Protein AF-A0A6M0CE64-F1 (afdb_monomer_lite)

Sequence (263 aa):
SLNPPNLAWGVLPFAMGWLFSGLGVVGQPHIMVRVMAIDSEDNLNLANNLRSVTFLINFLTAMTIGLTGRVLIPELMAGDPETALPYLALELLPVALVGVMLAGLFAGTISTADSQILSCSAALNRDIFPATANSYNWAKLWTLAMTVVVVAIAIFANNNVFALVIFSWSALASSLGPLLVLRVWQQPVGVPVAIAMMFVSIATAFIWVELKLSDAVNEALPGIAAAMTVYLISRVFSSGRKANTVDFVAEVGNRSREGGTEG

Radius of gyration: 25.25 Å; chains: 1; bounding box: 72×55×82 Å

Structure (mmCIF, N/CA/C/O backbone):
data_AF-A0A6M0CE64-F1
#
_entry.id   AF-A0A6M0CE64-F1
#
loop_
_atom_site.group_PDB
_atom_site.id
_atom_site.type_symbol
_atom_site.label_atom_id
_atom_site.label_alt_id
_atom_site.label_comp_id
_atom_site.label_asym_id
_atom_site.label_entity_id
_atom_site.label_seq_id
_atom_site.pdbx_PDB_ins_code
_atom_site.Cartn_x
_atom_site.Cartn_y
_atom_site.Cartn_z
_atom_site.occupancy
_atom_site.B_iso_or_equiv
_atom_site.auth_seq_id
_atom_site.auth_comp_id
_atom_site.auth_asym_id
_atom_site.auth_atom_id
_atom_site.pdbx_PDB_model_num
ATOM 1 N N . SER A 1 1 ? 16.800 -30.956 -6.323 1.00 35.75 1 SER A N 1
ATOM 2 C CA . SER A 1 1 ? 15.872 -30.801 -5.184 1.00 35.75 1 SER A CA 1
ATOM 3 C C . SER A 1 1 ? 14.997 -29.586 -5.451 1.00 35.75 1 SER A C 1
ATOM 5 O O . SER A 1 1 ? 15.514 -28.559 -5.857 1.00 35.75 1 SER A O 1
ATOM 7 N N . LEU A 1 2 ? 13.678 -29.704 -5.284 1.00 47.06 2 LEU A N 1
ATOM 8 C CA . LEU A 1 2 ? 12.670 -28.659 -5.562 1.00 47.06 2 LEU A CA 1
ATOM 9 C C . LEU A 1 2 ? 12.684 -27.476 -4.567 1.00 47.06 2 LEU A C 1
ATOM 11 O O . LEU A 1 2 ? 11.706 -26.745 -4.462 1.00 47.06 2 LEU A O 1
ATOM 15 N N . ASN A 1 3 ? 13.775 -27.295 -3.821 1.00 40.22 3 ASN A N 1
ATOM 16 C CA . ASN A 1 3 ? 13.919 -26.230 -2.838 1.00 40.22 3 ASN A CA 1
ATOM 17 C C . ASN A 1 3 ? 15.123 -25.366 -3.250 1.00 40.22 3 ASN A C 1
ATOM 19 O O . ASN A 1 3 ? 16.241 -25.892 -3.261 1.00 40.22 3 ASN A O 1
ATOM 23 N N . PRO A 1 4 ? 14.932 -24.096 -3.652 1.00 45.25 4 PRO A N 1
ATOM 24 C CA . PRO A 1 4 ? 16.053 -23.218 -3.953 1.00 45.25 4 PRO A CA 1
ATOM 25 C C . PRO A 1 4 ? 16.915 -23.027 -2.688 1.00 45.25 4 PRO A C 1
ATOM 27 O O . PRO A 1 4 ? 16.363 -22.860 -1.599 1.00 45.25 4 PRO A O 1
ATOM 30 N N . PRO A 1 5 ? 18.256 -23.040 -2.805 1.00 49.50 5 PRO A N 1
ATOM 31 C CA . PRO A 1 5 ? 19.185 -23.073 -1.667 1.00 49.50 5 PRO A CA 1
ATOM 32 C C . PRO A 1 5 ? 19.161 -21.831 -0.753 1.00 49.50 5 PRO A C 1
ATOM 34 O O . PRO A 1 5 ? 19.808 -21.848 0.286 1.00 49.50 5 PRO A O 1
ATOM 37 N N . ASN A 1 6 ? 18.386 -20.795 -1.095 1.00 51.00 6 ASN A N 1
ATOM 38 C CA . ASN A 1 6 ? 18.263 -19.551 -0.326 1.00 51.00 6 ASN A CA 1
ATOM 39 C C . ASN A 1 6 ? 16.983 -19.449 0.531 1.00 51.00 6 ASN A C 1
ATOM 41 O O . ASN A 1 6 ? 16.793 -18.439 1.197 1.00 51.00 6 ASN A O 1
ATOM 45 N N . LEU A 1 7 ? 16.101 -20.461 0.550 1.00 52.97 7 LEU A N 1
ATOM 46 C CA . LEU A 1 7 ? 14.919 -20.458 1.428 1.00 52.97 7 LEU A CA 1
ATOM 47 C C . LEU A 1 7 ? 15.180 -21.289 2.686 1.00 52.97 7 LEU A C 1
ATOM 49 O O . LEU A 1 7 ? 15.042 -22.514 2.671 1.00 52.97 7 LEU A O 1
ATOM 53 N N . ALA A 1 8 ? 15.500 -20.610 3.792 1.00 54.66 8 ALA A N 1
ATOM 54 C CA . ALA A 1 8 ? 15.831 -21.250 5.066 1.00 54.66 8 ALA A CA 1
ATOM 55 C C . ALA A 1 8 ? 14.741 -22.224 5.559 1.00 54.66 8 ALA A C 1
ATOM 57 O O . ALA A 1 8 ? 15.068 -23.244 6.163 1.00 54.66 8 ALA A O 1
ATOM 58 N N . TRP A 1 9 ? 13.454 -21.929 5.315 1.00 54.97 9 TRP A N 1
ATOM 59 C CA . TRP A 1 9 ? 12.309 -22.684 5.863 1.00 54.97 9 TRP A CA 1
ATOM 60 C C . TRP A 1 9 ? 11.443 -23.387 4.793 1.00 54.97 9 TRP A C 1
ATOM 62 O O . TRP A 1 9 ? 10.405 -23.967 5.111 1.00 54.97 9 TRP A O 1
ATOM 72 N N . GLY A 1 10 ? 11.880 -23.386 3.528 1.00 59.62 10 GLY A N 1
ATOM 73 C CA . GLY A 1 10 ? 11.206 -24.065 2.413 1.00 59.62 10 GLY A CA 1
ATOM 74 C C . GLY A 1 10 ? 10.100 -23.261 1.711 1.00 59.62 10 GLY A C 1
ATOM 75 O O . GLY A 1 10 ? 9.655 -22.217 2.178 1.00 59.62 10 GLY A O 1
ATOM 76 N N . VAL A 1 11 ? 9.641 -23.765 0.559 1.00 64.25 11 VAL A N 1
ATOM 77 C CA . VAL A 1 11 ? 8.690 -23.084 -0.354 1.00 64.25 11 VAL A CA 1
ATOM 78 C C . VAL A 1 11 ? 7.300 -22.843 0.264 1.00 64.25 11 VAL A C 1
ATOM 80 O O . VAL A 1 11 ? 6.621 -21.885 -0.096 1.00 64.25 11 VAL A O 1
ATOM 83 N N . LEU A 1 12 ? 6.869 -23.685 1.210 1.00 66.81 12 LEU A N 1
ATOM 84 C CA . LEU A 1 12 ? 5.532 -23.618 1.818 1.00 66.81 12 LEU A CA 1
ATOM 85 C C . LEU A 1 12 ? 5.297 -22.352 2.669 1.00 66.81 12 LEU A C 1
ATOM 87 O O . LEU A 1 12 ? 4.340 -21.631 2.381 1.00 66.81 12 LEU A O 1
ATOM 91 N N . PRO A 1 13 ? 6.123 -22.029 3.686 1.00 64.38 13 PRO A N 1
ATOM 92 C CA . PRO A 1 13 ? 5.957 -20.793 4.458 1.00 64.38 13 PRO A CA 1
ATOM 93 C C . PRO A 1 13 ? 6.137 -19.529 3.613 1.00 64.38 13 PRO A C 1
ATOM 95 O O . PRO A 1 13 ? 5.443 -18.542 3.851 1.00 64.38 13 PRO A O 1
ATOM 98 N N . PHE A 1 14 ? 6.977 -19.578 2.578 1.00 66.06 14 PHE A N 1
ATOM 99 C CA . PHE A 1 14 ? 7.085 -18.498 1.600 1.00 66.06 14 PHE A CA 1
ATOM 100 C C . PHE A 1 14 ? 5.763 -18.288 0.844 1.00 66.06 14 PHE A C 1
ATOM 102 O O . PHE A 1 14 ? 5.214 -17.188 0.858 1.00 66.06 14 PHE A O 1
ATOM 109 N N . ALA A 1 15 ? 5.197 -19.345 0.252 1.00 66.81 15 ALA A N 1
ATOM 110 C CA . ALA A 1 15 ? 3.931 -19.268 -0.478 1.00 66.81 15 ALA A CA 1
ATOM 111 C C . ALA A 1 15 ? 2.768 -18.801 0.414 1.00 66.81 15 ALA A C 1
ATOM 113 O O . ALA A 1 15 ? 1.969 -17.962 -0.001 1.00 66.81 15 ALA A O 1
ATOM 114 N N . MET A 1 16 ? 2.699 -19.287 1.657 1.00 67.00 16 MET A N 1
ATOM 115 C CA . MET A 1 16 ? 1.709 -18.814 2.628 1.00 67.00 16 MET A CA 1
ATOM 116 C C . MET A 1 16 ? 1.900 -17.332 2.950 1.00 67.00 16 MET A C 1
ATOM 118 O O . MET A 1 16 ? 0.921 -16.593 2.945 1.00 67.00 16 MET A O 1
ATOM 122 N N . GLY A 1 17 ? 3.136 -16.874 3.170 1.00 67.25 17 GLY A N 1
ATOM 123 C CA . GLY A 1 17 ? 3.433 -15.462 3.410 1.00 67.25 17 GLY A CA 1
ATOM 124 C C . GLY A 1 17 ? 2.882 -14.557 2.309 1.00 67.25 17 GLY A C 1
ATOM 125 O O . GLY A 1 17 ? 2.185 -13.594 2.610 1.00 67.25 17 GLY A O 1
ATOM 126 N N . TRP A 1 18 ? 3.090 -14.916 1.041 1.00 70.31 18 TRP A N 1
ATOM 127 C CA . TRP A 1 18 ? 2.549 -14.165 -0.099 1.00 70.31 18 TRP A CA 1
ATOM 128 C C . TRP A 1 18 ? 1.020 -14.240 -0.219 1.00 70.31 18 TRP A C 1
ATOM 130 O O . TRP A 1 18 ? 0.389 -13.228 -0.524 1.00 70.31 18 TRP A O 1
ATOM 140 N N . LEU A 1 19 ? 0.404 -15.392 0.074 1.00 70.00 19 LEU A N 1
ATOM 141 C CA . LEU A 1 19 ? -1.060 -15.531 0.103 1.00 70.00 19 LEU A CA 1
ATOM 142 C C . LEU A 1 19 ? -1.698 -14.647 1.181 1.00 70.00 19 LEU A C 1
ATOM 144 O O . LEU A 1 19 ? -2.678 -13.952 0.916 1.00 70.00 19 LEU A O 1
ATOM 148 N N . PHE A 1 20 ? -1.128 -14.646 2.386 1.00 67.81 20 PHE A N 1
ATOM 149 C CA . PHE A 1 20 ? -1.610 -13.830 3.499 1.00 67.81 20 PHE A CA 1
ATOM 150 C C . PHE A 1 20 ? -1.327 -12.342 3.294 1.00 67.81 20 PHE A C 1
ATOM 152 O O . PHE A 1 20 ? -2.170 -11.515 3.636 1.00 67.81 20 PHE A O 1
ATOM 159 N N . SER A 1 21 ? -0.197 -11.994 2.679 1.00 65.81 21 SER A N 1
ATOM 160 C CA . SER A 1 21 ? 0.101 -10.620 2.268 1.00 65.81 21 SER A CA 1
ATOM 161 C C . SER A 1 21 ? -0.966 -10.095 1.285 1.00 65.81 21 SER A C 1
ATOM 163 O O . SER A 1 21 ? -1.437 -8.965 1.413 1.00 65.81 21 SER A O 1
ATOM 165 N N . GLY A 1 22 ? -1.504 -10.976 0.426 1.00 68.69 22 GLY A N 1
ATOM 166 C CA . GLY A 1 22 ? -2.660 -10.716 -0.443 1.00 68.69 22 GLY A CA 1
ATOM 167 C C . GLY A 1 22 ? -3.943 -10.259 0.262 1.00 68.69 22 GLY A C 1
ATOM 168 O O . GLY A 1 22 ? -4.717 -9.497 -0.322 1.00 68.69 22 GLY A O 1
ATOM 169 N N . LEU A 1 23 ? -4.164 -10.629 1.530 1.00 68.19 23 LEU A N 1
ATOM 170 C CA . LEU A 1 23 ? -5.306 -10.121 2.307 1.00 68.19 23 LEU A CA 1
ATOM 171 C C . LEU A 1 23 ? -5.206 -8.611 2.571 1.00 68.19 23 LEU A C 1
ATOM 173 O O . LEU A 1 23 ? -6.231 -7.958 2.775 1.00 68.19 23 LEU A O 1
ATOM 177 N N . GLY A 1 24 ? -3.999 -8.037 2.505 1.00 65.88 24 GLY A N 1
ATOM 178 C CA . GLY A 1 24 ? -3.768 -6.600 2.644 1.00 65.88 24 GLY A CA 1
ATOM 179 C C . GLY A 1 24 ? -4.510 -5.757 1.609 1.00 65.88 24 GLY A C 1
ATOM 180 O O . GLY A 1 24 ? -4.897 -4.635 1.921 1.00 65.88 24 GLY A O 1
ATOM 181 N N . VAL A 1 25 ? -4.799 -6.300 0.418 1.00 69.50 25 VAL A N 1
ATOM 182 C CA . VAL A 1 25 ? -5.565 -5.601 -0.637 1.00 69.50 25 VAL A CA 1
ATOM 183 C C . VAL A 1 25 ? -6.954 -5.196 -0.150 1.00 69.50 25 VAL A C 1
ATOM 185 O O . VAL A 1 25 ? -7.431 -4.110 -0.471 1.00 69.50 25 VAL A O 1
ATOM 188 N N . VAL A 1 26 ? -7.609 -6.053 0.636 1.00 65.44 26 VAL A N 1
ATOM 189 C CA . VAL A 1 26 ? -8.992 -5.831 1.087 1.00 65.44 26 VAL A CA 1
ATOM 190 C C . VAL A 1 26 ? -9.060 -4.742 2.160 1.00 65.44 26 VAL A C 1
ATOM 192 O O . VAL A 1 26 ? -10.061 -4.040 2.269 1.00 65.44 26 VAL A O 1
ATOM 195 N N . GLY A 1 27 ? -7.982 -4.560 2.926 1.00 66.25 27 GLY A N 1
ATOM 196 C CA . GLY A 1 27 ? -7.897 -3.542 3.974 1.00 66.25 27 GLY A CA 1
ATOM 197 C C . GLY A 1 27 ? -7.592 -2.132 3.475 1.00 66.25 27 GLY A C 1
ATOM 198 O O . GLY A 1 27 ? -7.547 -1.210 4.283 1.00 66.25 27 GLY A O 1
ATOM 199 N N . GLN A 1 28 ? -7.371 -1.939 2.174 1.00 75.00 28 GLN A N 1
ATOM 200 C CA . GLN A 1 28 ? -6.950 -0.655 1.622 1.00 75.00 28 GLN A CA 1
ATOM 201 C C . GLN A 1 28 ? -8.144 0.272 1.331 1.00 75.00 28 GLN A C 1
ATOM 203 O O . GLN A 1 28 ? -8.939 -0.016 0.428 1.00 75.00 28 GLN A O 1
ATOM 208 N N . PRO A 1 29 ? -8.247 1.438 2.004 1.00 72.19 29 PRO A N 1
ATOM 209 C CA . PRO A 1 29 ? -9.378 2.351 1.824 1.00 72.19 29 PRO A CA 1
ATOM 210 C C . PRO A 1 29 ? -9.526 2.853 0.384 1.00 72.19 29 PRO A C 1
ATOM 212 O O . PRO A 1 29 ? -10.636 2.942 -0.130 1.00 72.19 29 PRO A O 1
ATOM 215 N N . HIS A 1 30 ? -8.413 3.114 -0.308 1.00 76.06 30 HIS A N 1
ATOM 216 C CA . HIS A 1 30 ? -8.421 3.629 -1.681 1.00 76.06 30 HIS A CA 1
ATOM 217 C C . HIS A 1 30 ? -9.003 2.634 -2.704 1.00 76.06 30 HIS A C 1
ATOM 219 O O . HIS A 1 30 ? -9.532 3.049 -3.735 1.00 76.06 30 HIS A O 1
ATOM 225 N N . ILE A 1 31 ? -8.927 1.324 -2.433 1.00 78.19 31 ILE A N 1
ATOM 226 C CA . ILE A 1 31 ? -9.571 0.288 -3.255 1.00 78.19 31 ILE A CA 1
ATOM 227 C C . ILE A 1 31 ? -11.043 0.177 -2.873 1.00 78.19 31 ILE A C 1
ATOM 229 O O . ILE A 1 31 ? -11.901 0.170 -3.755 1.00 78.19 31 ILE A O 1
ATOM 233 N N . MET A 1 32 ? -11.335 0.137 -1.572 1.00 73.88 32 MET A N 1
ATOM 234 C CA . MET A 1 32 ? -12.695 -0.019 -1.061 1.00 73.88 32 MET A CA 1
ATOM 235 C C . MET A 1 32 ? -13.614 1.117 -1.526 1.00 73.88 32 MET A C 1
ATOM 237 O O . MET A 1 32 ? -14.700 0.856 -2.032 1.00 73.88 32 MET A O 1
ATOM 241 N N . VAL A 1 33 ? -13.157 2.371 -1.451 1.00 73.88 33 VAL A N 1
ATOM 242 C CA . VAL A 1 33 ? -13.940 3.540 -1.891 1.00 73.88 33 VAL A CA 1
ATOM 243 C C . VAL A 1 33 ? -14.254 3.480 -3.390 1.00 73.88 33 VAL A C 1
ATOM 245 O O . VAL A 1 33 ? -15.333 3.891 -3.801 1.00 73.88 33 VAL A O 1
ATOM 248 N N . ARG A 1 34 ? -13.358 2.917 -4.215 1.00 76.44 34 ARG A N 1
ATOM 249 C CA . ARG A 1 34 ? -13.617 2.721 -5.652 1.00 76.44 34 ARG A CA 1
ATOM 250 C C . ARG A 1 34 ? -14.654 1.633 -5.914 1.00 76.44 34 ARG A C 1
ATOM 252 O O . ARG A 1 34 ? -15.451 1.785 -6.828 1.00 76.44 34 ARG A O 1
ATOM 259 N N . VAL A 1 35 ? -14.655 0.560 -5.121 1.00 75.94 35 VAL A N 1
ATOM 260 C CA . VAL A 1 35 ? -15.679 -0.495 -5.213 1.00 75.94 35 VAL A CA 1
ATOM 261 C C . VAL A 1 35 ? -17.037 0.027 -4.735 1.00 75.94 35 VAL A C 1
ATOM 263 O O . VAL A 1 35 ? -18.051 -0.253 -5.361 1.00 75.94 35 VAL A O 1
ATOM 266 N N . MET A 1 36 ? -17.060 0.839 -3.676 1.00 77.94 36 MET A N 1
ATOM 267 C CA . MET A 1 36 ? -18.280 1.463 -3.144 1.00 77.94 36 MET A CA 1
ATOM 268 C C . MET A 1 36 ? -18.895 2.516 -4.075 1.00 77.94 36 MET A C 1
ATOM 270 O O . MET A 1 36 ? -20.062 2.852 -3.912 1.00 77.94 36 MET A O 1
ATOM 274 N N . ALA A 1 37 ? -18.127 3.043 -5.030 1.00 81.75 37 ALA A N 1
ATOM 275 C CA . ALA A 1 37 ? -18.599 4.008 -6.022 1.00 81.75 37 ALA A CA 1
ATOM 276 C C . ALA A 1 37 ? -19.230 3.352 -7.267 1.00 81.75 37 ALA A C 1
ATOM 278 O O . ALA A 1 37 ? -19.554 4.055 -8.217 1.00 81.75 37 ALA A O 1
ATOM 279 N N . ILE A 1 38 ? -19.358 2.021 -7.305 1.00 82.19 38 ILE A N 1
ATOM 280 C CA . ILE A 1 38 ? -19.985 1.309 -8.425 1.00 82.19 38 ILE A CA 1
ATOM 281 C C . ILE A 1 38 ? -21.507 1.470 -8.335 1.00 82.19 38 ILE A C 1
ATOM 283 O O . ILE A 1 38 ? -22.115 1.114 -7.330 1.00 82.19 38 ILE A O 1
ATOM 287 N N . ASP A 1 39 ? -22.113 1.976 -9.411 1.00 78.12 39 ASP A N 1
ATOM 288 C CA . ASP A 1 39 ? -23.520 2.401 -9.435 1.00 78.12 39 ASP A CA 1
ATOM 289 C C . ASP A 1 39 ? -24.547 1.253 -9.407 1.00 78.12 39 ASP A C 1
ATOM 291 O O . ASP A 1 39 ? -25.699 1.471 -9.033 1.00 78.12 39 ASP A O 1
ATOM 295 N N . SER A 1 40 ? -24.177 0.036 -9.828 1.00 81.31 40 SER A N 1
ATOM 296 C CA . SER A 1 40 ? -25.108 -1.099 -9.892 1.00 81.31 40 SER A CA 1
ATOM 297 C C . SER A 1 40 ? -24.437 -2.460 -9.701 1.00 81.31 40 SER A C 1
ATOM 299 O O . SER A 1 40 ? -23.281 -2.671 -10.076 1.00 81.31 40 SER A O 1
ATOM 301 N N . GLU A 1 41 ? -25.196 -3.413 -9.155 1.00 78.56 41 GLU A N 1
ATOM 302 C CA . GLU A 1 41 ? -24.758 -4.803 -8.964 1.00 78.56 41 GLU A CA 1
ATOM 303 C C . GLU A 1 41 ? -24.441 -5.499 -10.299 1.00 78.56 41 GLU A C 1
ATOM 305 O O . GLU A 1 41 ? -23.467 -6.247 -10.390 1.00 78.56 41 GLU A O 1
ATOM 310 N N . ASP A 1 42 ? -25.184 -5.180 -11.364 1.00 76.94 42 ASP A N 1
ATOM 311 C CA . ASP A 1 42 ? -24.938 -5.711 -12.712 1.00 76.94 42 ASP A CA 1
ATOM 312 C C . ASP A 1 42 ? -23.551 -5.312 -13.246 1.00 76.94 42 ASP A C 1
ATOM 314 O O . ASP A 1 42 ? -22.866 -6.100 -13.906 1.00 76.94 42 ASP A O 1
ATOM 318 N N . ASN A 1 43 ? -23.090 -4.105 -12.900 1.00 81.19 43 ASN A N 1
ATOM 319 C CA . ASN A 1 43 ? -21.774 -3.602 -13.290 1.00 81.19 43 ASN A CA 1
ATOM 320 C C . ASN A 1 43 ? -20.638 -4.146 -12.411 1.00 81.19 43 ASN A C 1
ATOM 322 O O . ASN A 1 43 ? -19.474 -4.086 -12.817 1.00 81.19 43 ASN A O 1
ATOM 326 N N . LEU A 1 44 ? -20.939 -4.720 -11.241 1.00 82.44 44 LEU A N 1
ATOM 327 C CA . LEU A 1 44 ? -19.927 -5.247 -10.323 1.00 82.44 44 LEU A CA 1
ATOM 328 C C . LEU A 1 44 ? -19.164 -6.428 -10.939 1.00 82.44 44 LEU A C 1
ATOM 330 O O . LEU A 1 44 ? -17.937 -6.505 -10.833 1.00 82.44 44 LEU A O 1
ATOM 334 N N . ASN A 1 45 ? -19.870 -7.329 -11.627 1.00 82.62 45 ASN A N 1
ATOM 335 C CA . ASN A 1 45 ? -19.251 -8.480 -12.291 1.00 82.62 45 ASN A CA 1
ATOM 336 C C . ASN A 1 45 ? -18.349 -8.045 -13.451 1.00 82.62 45 ASN A C 1
ATOM 338 O O . ASN A 1 45 ? -17.237 -8.554 -13.600 1.00 82.62 45 ASN A O 1
ATOM 342 N N . LEU A 1 46 ? -18.795 -7.062 -14.238 1.00 84.75 46 LEU A N 1
ATOM 343 C CA . LEU A 1 46 ? -17.995 -6.489 -15.318 1.00 84.75 46 LEU A CA 1
ATOM 344 C C . LEU A 1 46 ? -16.738 -5.807 -14.766 1.00 84.75 46 LEU A C 1
ATOM 346 O O . LEU A 1 46 ? -15.640 -6.065 -15.261 1.00 84.75 46 LEU A O 1
ATOM 350 N N . ALA A 1 47 ? -16.874 -4.998 -13.712 1.00 84.94 47 ALA A N 1
ATOM 351 C CA . ALA A 1 47 ? -15.754 -4.315 -13.071 1.00 84.94 47 ALA A CA 1
ATOM 352 C C . ALA A 1 47 ? -14.720 -5.305 -12.507 1.00 84.94 47 ALA A C 1
ATOM 354 O O . ALA A 1 47 ? -13.517 -5.134 -12.722 1.00 84.94 47 ALA A O 1
ATOM 355 N N . ASN A 1 48 ? -15.173 -6.374 -11.844 1.00 84.25 48 ASN A N 1
ATOM 356 C CA . ASN A 1 48 ? -14.295 -7.422 -11.320 1.00 84.25 48 ASN A CA 1
ATOM 357 C C . ASN A 1 48 ? -13.585 -8.204 -12.430 1.00 84.25 48 ASN A C 1
ATOM 359 O O . ASN A 1 48 ? -12.379 -8.448 -12.325 1.00 84.25 48 ASN A O 1
ATOM 363 N N . ASN A 1 49 ? -14.287 -8.555 -13.511 1.00 87.12 49 ASN A N 1
ATOM 364 C CA . ASN A 1 49 ? -13.684 -9.246 -14.650 1.00 87.12 49 ASN A CA 1
ATOM 365 C C . ASN A 1 49 ? -12.649 -8.364 -15.349 1.00 87.12 49 ASN A C 1
ATOM 367 O O . ASN A 1 49 ? -11.527 -8.810 -15.581 1.00 87.12 49 ASN A O 1
ATOM 371 N N . LEU A 1 50 ? -12.978 -7.098 -15.616 1.00 89.12 50 LEU A N 1
ATOM 372 C CA . LEU A 1 50 ? -12.051 -6.157 -16.240 1.00 89.12 50 LEU A CA 1
ATOM 373 C C . LEU A 1 50 ? -10.803 -5.949 -15.376 1.00 89.12 50 LEU A C 1
ATOM 375 O O . LEU A 1 50 ? -9.684 -5.984 -15.893 1.00 89.12 50 LEU A O 1
ATOM 379 N N . ARG A 1 51 ? -10.975 -5.807 -14.056 1.00 86.25 51 ARG A N 1
ATOM 380 C CA . ARG A 1 51 ? -9.863 -5.721 -13.101 1.00 86.25 51 ARG A CA 1
ATOM 381 C C . ARG A 1 51 ? -8.985 -6.969 -13.149 1.00 86.25 51 ARG A C 1
ATOM 383 O O . ARG A 1 51 ? -7.768 -6.846 -13.239 1.00 86.25 51 ARG A O 1
ATOM 390 N N . SER A 1 52 ? -9.594 -8.149 -13.107 1.00 87.31 52 SER A N 1
ATOM 391 C CA . SER A 1 52 ? -8.878 -9.429 -13.066 1.00 87.31 52 SER A CA 1
ATOM 392 C C . SER A 1 52 ? -8.106 -9.696 -14.359 1.00 87.31 52 SER A C 1
ATOM 394 O O . SER A 1 52 ? -6.926 -10.036 -14.312 1.00 87.31 52 SER A O 1
ATOM 396 N N . VAL A 1 53 ? -8.735 -9.473 -15.518 1.00 93.25 53 VAL A N 1
ATOM 397 C CA . VAL A 1 53 ? -8.109 -9.650 -16.838 1.00 93.25 53 VAL A CA 1
ATOM 398 C C . VAL A 1 53 ? -6.964 -8.658 -17.033 1.00 93.25 53 VAL A C 1
ATOM 400 O O . VAL A 1 53 ? -5.866 -9.052 -17.422 1.00 93.25 53 VAL A O 1
ATOM 403 N N . THR A 1 54 ? -7.182 -7.385 -16.700 1.00 90.44 54 THR A N 1
ATOM 404 C CA . THR A 1 54 ? -6.141 -6.353 -16.820 1.00 90.44 54 THR A CA 1
ATOM 405 C C . THR A 1 54 ? -4.963 -6.643 -15.891 1.00 90.44 54 THR A C 1
ATOM 407 O O . THR A 1 54 ? -3.810 -6.478 -16.289 1.00 90.44 54 THR A O 1
ATOM 410 N N . PHE A 1 55 ? -5.225 -7.116 -14.669 1.00 88.69 55 PHE A N 1
ATOM 411 C CA . PHE A 1 55 ? -4.176 -7.519 -13.735 1.00 88.69 55 PHE A CA 1
ATOM 412 C C . PHE A 1 55 ? -3.359 -8.698 -14.273 1.00 88.69 55 PHE A C 1
ATOM 414 O O . PHE A 1 55 ? -2.132 -8.645 -14.255 1.00 88.69 55 PHE A O 1
ATOM 421 N N . LEU A 1 56 ? -4.021 -9.724 -14.817 1.00 92.06 56 LEU A N 1
ATOM 422 C CA . LEU A 1 56 ? -3.355 -10.895 -15.388 1.00 92.06 56 LEU A CA 1
ATOM 423 C C . LEU A 1 56 ? -2.447 -10.523 -16.568 1.00 92.06 56 LEU A C 1
ATOM 425 O O . LEU A 1 56 ? -1.304 -10.972 -16.626 1.00 92.06 56 LEU A O 1
ATOM 429 N N . ILE A 1 57 ? -2.929 -9.675 -17.482 1.00 94.56 57 ILE A N 1
ATOM 430 C CA . ILE A 1 57 ? -2.149 -9.213 -18.641 1.00 94.56 57 ILE A CA 1
ATOM 431 C C . ILE A 1 57 ? -0.910 -8.432 -18.185 1.00 94.56 57 ILE A C 1
ATOM 433 O O . ILE A 1 57 ? 0.193 -8.690 -18.673 1.00 94.56 57 ILE A O 1
ATOM 437 N N . ASN A 1 58 ? -1.068 -7.511 -17.229 1.00 90.62 58 ASN A N 1
ATOM 438 C CA . ASN A 1 58 ? 0.055 -6.748 -16.679 1.00 90.62 58 ASN A CA 1
ATOM 439 C C . ASN A 1 58 ? 1.065 -7.655 -15.975 1.00 90.62 58 ASN A C 1
ATOM 441 O O . ASN A 1 58 ? 2.266 -7.510 -16.188 1.00 90.62 58 ASN A O 1
ATOM 445 N N . PHE A 1 59 ? 0.589 -8.614 -15.181 1.00 89.75 59 PHE A N 1
ATOM 446 C CA . PHE A 1 59 ? 1.446 -9.551 -14.463 1.00 89.75 59 PHE A CA 1
ATOM 447 C C . PHE A 1 59 ? 2.278 -10.413 -15.420 1.00 89.75 59 PHE A C 1
ATOM 449 O O . PHE A 1 59 ? 3.495 -10.498 -15.268 1.00 89.75 59 PHE A O 1
ATOM 456 N N . LEU A 1 60 ? 1.646 -10.993 -16.447 1.00 92.75 60 LEU A N 1
ATOM 457 C CA . LEU A 1 60 ? 2.343 -11.778 -17.470 1.00 92.75 60 LEU A CA 1
ATOM 458 C C . LEU A 1 60 ? 3.379 -10.929 -18.211 1.00 92.75 60 LEU A C 1
ATOM 460 O O . LEU A 1 60 ? 4.526 -11.345 -18.358 1.00 92.75 60 LEU A O 1
ATOM 464 N N . THR A 1 61 ? 3.003 -9.716 -18.616 1.00 89.88 61 THR A N 1
ATOM 465 C CA . THR A 1 61 ? 3.902 -8.810 -19.342 1.00 89.88 61 THR A CA 1
ATOM 466 C C . THR A 1 61 ? 5.104 -8.419 -18.479 1.00 89.88 61 THR A C 1
ATOM 468 O O . THR A 1 61 ? 6.244 -8.607 -18.899 1.00 89.88 61 THR A O 1
ATOM 471 N N . ALA A 1 62 ? 4.882 -7.980 -17.238 1.00 88.06 62 ALA A N 1
ATOM 472 C CA . ALA A 1 62 ? 5.955 -7.636 -16.305 1.00 88.06 62 ALA A CA 1
ATOM 473 C C . ALA A 1 62 ? 6.891 -8.825 -16.037 1.00 88.06 62 ALA A C 1
ATOM 475 O O . ALA A 1 62 ? 8.111 -8.664 -16.029 1.00 88.06 62 ALA A O 1
ATOM 476 N N . MET A 1 63 ? 6.338 -10.032 -15.887 1.00 88.06 63 MET A N 1
ATOM 477 C CA . MET A 1 63 ? 7.129 -11.240 -15.663 1.00 88.06 63 MET A CA 1
ATOM 478 C C . MET A 1 63 ? 7.994 -11.599 -16.875 1.00 88.06 63 MET A C 1
ATOM 480 O O . MET A 1 63 ? 9.168 -11.929 -16.710 1.00 88.06 63 MET A O 1
ATOM 484 N N . THR A 1 64 ? 7.452 -11.488 -18.093 1.00 87.56 64 THR A N 1
ATOM 485 C CA . THR A 1 64 ? 8.229 -11.721 -19.323 1.00 87.56 64 THR A CA 1
ATOM 486 C C . THR A 1 64 ? 9.357 -10.706 -19.493 1.00 87.56 64 THR A C 1
ATOM 488 O O . THR A 1 64 ? 10.479 -11.103 -19.808 1.00 87.56 64 THR A O 1
ATOM 491 N N . ILE A 1 65 ? 9.106 -9.422 -19.214 1.00 86.00 65 ILE A N 1
ATOM 492 C CA . ILE A 1 65 ? 10.121 -8.360 -19.281 1.00 86.00 65 ILE A CA 1
ATOM 493 C C . ILE A 1 65 ? 11.211 -8.598 -18.230 1.00 86.00 65 ILE A C 1
ATOM 495 O O . ILE A 1 65 ? 12.393 -8.558 -18.562 1.00 86.00 65 ILE A O 1
ATOM 499 N N . GLY A 1 66 ? 10.837 -8.923 -16.988 1.00 83.88 66 GLY A N 1
ATOM 500 C CA . GLY A 1 66 ? 11.795 -9.213 -15.917 1.00 83.88 66 GLY A CA 1
ATOM 501 C C . GLY A 1 66 ? 12.671 -10.436 -16.206 1.00 83.88 66 GLY A C 1
ATOM 502 O O . GLY A 1 66 ? 13.883 -10.400 -15.991 1.00 83.88 66 GLY A O 1
ATOM 503 N N . LEU A 1 67 ? 12.089 -11.510 -16.753 1.00 84.75 67 LEU A N 1
ATOM 504 C CA . LEU A 1 67 ? 12.846 -12.701 -17.146 1.00 84.75 67 LEU A CA 1
ATOM 505 C C . LEU A 1 67 ? 13.787 -12.412 -18.323 1.00 84.75 67 LEU A C 1
ATOM 507 O O . LEU A 1 67 ? 14.926 -12.873 -18.328 1.00 84.75 67 LEU A O 1
ATOM 511 N N . THR A 1 68 ? 13.326 -11.622 -19.292 1.00 83.56 68 THR A N 1
ATOM 512 C CA . THR A 1 68 ? 14.124 -11.202 -20.450 1.00 83.56 68 THR A CA 1
ATOM 513 C C . THR A 1 68 ? 15.298 -10.325 -20.015 1.00 83.56 68 THR A C 1
ATOM 515 O O . THR A 1 68 ? 16.430 -10.592 -20.409 1.00 83.56 68 THR A O 1
ATOM 518 N N . GLY A 1 69 ? 15.067 -9.354 -19.124 1.00 79.81 69 GLY A N 1
ATOM 519 C CA . GLY A 1 69 ? 16.122 -8.511 -18.552 1.00 79.81 69 GLY A CA 1
ATOM 520 C C . GLY A 1 69 ? 17.188 -9.321 -17.812 1.00 79.81 69 GLY A C 1
ATOM 521 O O . GLY A 1 69 ? 18.377 -9.070 -17.977 1.00 79.81 69 GLY A O 1
ATOM 522 N N . ARG A 1 70 ? 16.781 -10.371 -17.086 1.00 77.81 70 ARG A N 1
ATOM 523 C CA . ARG A 1 70 ? 17.708 -11.305 -16.427 1.00 77.81 70 ARG A CA 1
ATOM 524 C C . ARG A 1 70 ? 18.614 -12.065 -17.403 1.00 77.81 70 ARG A C 1
ATOM 526 O O . ARG A 1 70 ? 19.727 -12.417 -17.025 1.00 77.81 70 ARG A O 1
ATOM 533 N N . VAL A 1 71 ? 18.133 -12.373 -18.607 1.00 82.12 71 VAL A N 1
ATOM 534 C CA . VAL A 1 71 ? 18.906 -13.116 -19.617 1.00 82.12 71 VAL A CA 1
ATOM 535 C C . VAL A 1 71 ? 19.803 -12.186 -20.429 1.00 82.12 71 VAL A C 1
ATOM 537 O O . VAL A 1 71 ? 20.953 -12.540 -20.671 1.00 82.12 71 VAL A O 1
ATOM 540 N N . LEU A 1 72 ? 19.299 -11.018 -20.844 1.00 77.88 72 LEU A N 1
ATOM 541 C CA . LEU A 1 72 ? 20.072 -10.080 -21.663 1.00 77.88 72 LEU A CA 1
ATOM 542 C C . LEU A 1 72 ? 21.150 -9.342 -20.870 1.00 77.88 72 LEU A C 1
ATOM 544 O O . LEU A 1 72 ? 22.225 -9.108 -21.411 1.00 77.88 72 LEU A O 1
ATOM 548 N N . ILE A 1 73 ? 20.885 -8.992 -19.608 1.00 73.44 73 ILE A N 1
ATOM 549 C CA . ILE A 1 73 ? 21.775 -8.119 -18.836 1.00 73.44 73 ILE A CA 1
ATOM 550 C C . ILE A 1 73 ? 22.150 -8.806 -17.515 1.00 73.44 73 ILE A C 1
ATOM 552 O O . ILE A 1 73 ? 21.622 -8.475 -16.450 1.00 73.44 73 ILE A O 1
ATOM 556 N N . PRO A 1 74 ? 23.066 -9.791 -17.543 1.00 69.50 74 PRO A N 1
ATOM 557 C CA . PRO A 1 74 ? 23.486 -10.506 -16.339 1.00 69.50 74 PRO A CA 1
ATOM 558 C C . PRO A 1 74 ? 24.219 -9.603 -15.333 1.00 69.50 74 PRO A C 1
ATOM 560 O O . PRO A 1 74 ? 24.203 -9.889 -14.138 1.00 69.50 74 PRO A O 1
ATOM 563 N N . GLU A 1 75 ? 24.804 -8.489 -15.787 1.00 65.94 75 GLU A N 1
ATOM 564 C CA . GLU A 1 75 ? 25.477 -7.487 -14.942 1.00 65.94 75 GLU A CA 1
ATOM 565 C C . GLU A 1 75 ? 24.512 -6.776 -13.984 1.00 65.94 75 GLU A C 1
ATOM 567 O O . GLU A 1 75 ? 24.893 -6.324 -12.904 1.00 65.94 75 GLU A O 1
ATOM 572 N N . LEU A 1 76 ? 23.226 -6.756 -14.333 1.00 62.12 76 LEU A N 1
ATOM 573 C CA . LEU A 1 76 ? 22.179 -6.117 -13.551 1.00 62.12 76 LEU A CA 1
ATOM 574 C C . LEU A 1 76 ? 21.817 -6.879 -12.269 1.00 62.12 76 LEU A C 1
ATOM 576 O O . LEU A 1 76 ? 21.161 -6.331 -11.390 1.00 62.12 76 LEU A O 1
ATOM 580 N N . MET A 1 77 ? 22.297 -8.119 -12.125 1.00 59.34 77 MET A N 1
ATOM 581 C CA . MET A 1 77 ? 22.224 -8.880 -10.872 1.00 59.34 77 MET A CA 1
ATOM 582 C C . MET A 1 77 ? 23.099 -8.292 -9.759 1.00 59.34 77 MET A C 1
ATOM 584 O O . MET A 1 77 ? 22.871 -8.600 -8.592 1.00 59.34 77 MET A O 1
ATOM 588 N N . ALA A 1 78 ? 24.109 -7.490 -10.112 1.00 59.53 78 ALA A N 1
ATOM 589 C CA . ALA A 1 78 ? 25.011 -6.841 -9.161 1.00 59.53 78 ALA A CA 1
ATOM 590 C C . ALA A 1 78 ? 24.690 -5.349 -8.938 1.00 59.53 78 ALA A C 1
ATOM 592 O O . ALA A 1 78 ? 25.228 -4.749 -8.009 1.00 59.53 78 ALA A O 1
ATOM 593 N N . GLY A 1 79 ? 23.846 -4.756 -9.792 1.00 68.56 79 GLY A N 1
ATOM 594 C CA . GLY A 1 79 ? 23.415 -3.357 -9.720 1.00 68.56 79 GLY A CA 1
ATOM 595 C C . GLY A 1 79 ? 22.070 -3.168 -9.012 1.00 68.56 79 GLY A C 1
ATOM 596 O O . GLY A 1 79 ? 21.551 -4.086 -8.382 1.00 68.56 79 GLY A O 1
ATOM 597 N N . ASP A 1 80 ? 21.496 -1.968 -9.128 1.00 74.00 80 ASP A N 1
ATOM 598 C CA . ASP A 1 80 ? 20.165 -1.658 -8.596 1.00 74.00 80 ASP A CA 1
ATOM 599 C C . ASP A 1 80 ? 19.060 -2.208 -9.524 1.00 74.00 80 ASP A C 1
ATOM 601 O O . ASP A 1 80 ? 18.933 -1.728 -10.661 1.00 74.00 80 ASP A O 1
ATOM 605 N N . PRO A 1 81 ? 18.232 -3.170 -9.063 1.00 75.12 81 PRO A N 1
ATOM 606 C CA . PRO A 1 81 ? 17.153 -3.751 -9.859 1.00 75.12 81 PRO A CA 1
ATOM 607 C C . PRO A 1 81 ? 16.137 -2.731 -10.389 1.00 75.12 81 PRO A C 1
ATOM 609 O O . PRO A 1 81 ? 15.471 -3.004 -11.386 1.00 75.12 81 PRO A O 1
ATOM 612 N N . GLU A 1 82 ? 16.007 -1.555 -9.769 1.00 78.62 82 GLU A N 1
ATOM 613 C CA . GLU A 1 82 ? 15.080 -0.510 -10.233 1.00 78.62 82 GLU A CA 1
ATOM 614 C C . GLU A 1 82 ? 15.498 0.108 -11.568 1.00 78.62 82 GLU A C 1
ATOM 616 O O . GLU A 1 82 ? 14.660 0.523 -12.372 1.00 78.62 82 GLU A O 1
ATOM 621 N N . THR A 1 83 ? 16.801 0.120 -11.847 1.00 80.81 83 THR A N 1
ATOM 622 C CA . THR A 1 83 ? 17.357 0.683 -13.084 1.00 80.81 83 THR A CA 1
ATOM 623 C C . THR A 1 83 ? 17.251 -0.271 -14.277 1.00 80.81 83 THR A C 1
ATOM 625 O O . THR A 1 83 ? 17.485 0.136 -15.418 1.00 80.81 83 THR A O 1
ATOM 628 N N . ALA A 1 84 ? 16.815 -1.513 -14.037 1.00 80.94 84 ALA A N 1
ATOM 629 C CA . ALA A 1 84 ? 16.694 -2.568 -15.040 1.00 80.94 84 ALA A CA 1
ATOM 630 C C . ALA A 1 84 ? 15.833 -2.172 -16.228 1.00 80.94 84 ALA A C 1
ATOM 632 O O . ALA A 1 84 ? 16.220 -2.341 -17.381 1.00 80.94 84 ALA A O 1
ATOM 633 N N . LEU A 1 85 ? 14.641 -1.660 -15.936 1.00 82.19 85 LEU A N 1
ATOM 634 C CA . LEU A 1 85 ? 13.633 -1.402 -16.948 1.00 82.19 85 LEU A CA 1
ATOM 635 C C . LEU A 1 85 ? 14.008 -0.205 -17.840 1.00 82.19 85 LEU A C 1
ATOM 637 O O . LEU A 1 85 ? 13.938 -0.355 -19.060 1.00 82.19 85 LEU A O 1
ATOM 641 N N . PRO A 1 86 ? 14.474 0.941 -17.299 1.00 84.12 86 PRO A N 1
ATOM 642 C CA . PRO A 1 86 ? 15.022 2.023 -18.117 1.00 84.12 86 PRO A CA 1
ATOM 643 C C . PRO A 1 86 ? 16.207 1.597 -18.987 1.00 84.12 86 PRO A C 1
ATOM 645 O O . PRO A 1 86 ? 16.279 1.991 -20.150 1.00 84.12 86 PRO A O 1
ATOM 648 N N . TYR A 1 87 ? 17.118 0.783 -18.450 1.00 84.19 87 TYR A N 1
ATOM 649 C CA . TYR A 1 87 ? 18.293 0.331 -19.194 1.00 84.19 87 TYR A CA 1
ATOM 650 C C . TYR A 1 87 ? 17.909 -0.604 -20.344 1.00 84.19 87 TYR A C 1
ATOM 652 O O . TYR A 1 87 ? 18.299 -0.383 -21.488 1.00 84.19 87 TYR A O 1
ATOM 660 N N . LEU A 1 88 ? 17.053 -1.590 -20.066 1.00 83.88 88 LEU A N 1
ATOM 661 C CA . LEU A 1 88 ? 16.532 -2.514 -21.071 1.00 83.88 88 LEU A CA 1
ATOM 662 C C . LEU A 1 88 ? 15.787 -1.771 -22.193 1.00 83.88 88 LEU A C 1
ATOM 664 O O . LEU A 1 88 ? 15.859 -2.156 -23.359 1.00 8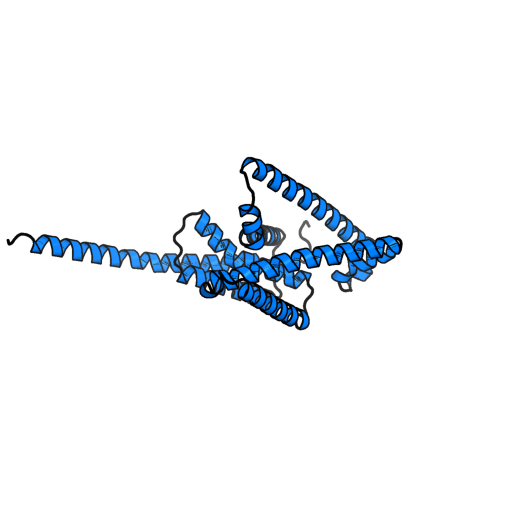3.88 88 LEU A O 1
ATOM 668 N N . ALA A 1 89 ? 15.099 -0.680 -21.852 1.00 86.12 89 ALA A N 1
ATOM 669 C CA . ALA A 1 89 ? 14.434 0.159 -22.834 1.00 86.12 89 ALA A CA 1
ATOM 670 C C . ALA A 1 89 ? 15.417 0.876 -23.762 1.00 86.12 89 ALA A C 1
ATOM 672 O O . ALA A 1 89 ? 15.179 0.925 -24.965 1.00 86.12 89 ALA A O 1
ATOM 673 N N . LEU A 1 90 ? 16.517 1.407 -23.223 1.00 86.94 90 LEU A N 1
ATOM 674 C CA . LEU A 1 90 ? 17.561 2.062 -24.017 1.00 86.94 90 LEU A CA 1
ATOM 675 C C . LEU A 1 90 ? 18.237 1.102 -24.999 1.00 86.94 90 LEU A C 1
ATOM 677 O O . LEU A 1 90 ? 18.638 1.526 -26.079 1.00 86.94 90 LEU A O 1
ATOM 681 N N . GLU A 1 91 ? 18.358 -0.171 -24.630 1.00 85.00 91 GLU A N 1
ATOM 682 C CA . GLU A 1 91 ? 19.025 -1.184 -25.448 1.00 85.00 91 GLU A CA 1
ATOM 683 C C . GLU A 1 91 ? 18.117 -1.763 -26.544 1.00 85.00 91 GLU A C 1
ATOM 685 O O . GLU A 1 91 ? 18.562 -1.983 -27.670 1.00 85.00 91 GLU A O 1
ATOM 690 N N . LEU A 1 92 ? 16.832 -1.986 -26.241 1.00 85.75 92 LEU A N 1
ATOM 691 C CA . LEU A 1 92 ? 15.897 -2.658 -27.153 1.00 85.75 92 LEU A CA 1
ATOM 692 C C . LEU A 1 92 ? 15.015 -1.710 -27.974 1.00 85.75 92 LEU A C 1
ATOM 694 O O . LEU A 1 92 ? 14.506 -2.125 -29.019 1.00 85.75 92 LEU A O 1
ATOM 698 N N . LEU A 1 93 ? 14.772 -0.475 -27.517 1.00 88.44 93 LEU A N 1
ATOM 699 C CA . LEU A 1 93 ? 13.822 0.434 -28.160 1.00 88.44 93 LEU A CA 1
ATOM 700 C C . LEU A 1 93 ? 14.514 1.604 -28.884 1.00 88.44 93 LEU A C 1
ATOM 702 O O . LEU A 1 93 ? 15.493 2.166 -28.399 1.00 88.44 93 LEU A O 1
ATOM 706 N N . PRO A 1 94 ? 13.953 2.064 -30.019 1.00 90.56 94 PRO A N 1
ATOM 707 C CA . PRO A 1 94 ? 14.330 3.335 -30.627 1.00 90.56 94 PRO A CA 1
ATOM 708 C C . PRO A 1 94 ? 14.108 4.510 -29.665 1.00 90.56 94 PRO A C 1
ATOM 710 O O . PRO A 1 94 ? 13.127 4.528 -28.919 1.00 90.56 94 PRO A O 1
ATOM 713 N N . VAL A 1 95 ? 14.941 5.551 -29.768 1.00 89.38 95 VAL A N 1
ATOM 714 C CA . VAL A 1 95 ? 14.929 6.732 -28.876 1.00 89.38 95 VAL A CA 1
ATOM 715 C C . VAL A 1 95 ? 13.540 7.352 -28.661 1.00 89.38 95 VAL A C 1
ATOM 717 O O . VAL A 1 95 ? 13.198 7.742 -27.547 1.00 89.38 95 VAL A O 1
ATOM 720 N N . ALA A 1 96 ? 12.703 7.393 -29.704 1.00 91.88 96 ALA A N 1
ATOM 721 C CA . ALA A 1 96 ? 11.347 7.928 -29.609 1.00 91.88 96 ALA A CA 1
ATOM 722 C C . ALA A 1 96 ? 10.453 7.101 -28.667 1.00 91.88 96 ALA A C 1
ATOM 724 O O . ALA A 1 96 ? 9.689 7.664 -27.885 1.00 91.88 96 ALA A O 1
ATOM 725 N N . LEU A 1 97 ? 10.567 5.770 -28.703 1.00 91.75 97 LEU A N 1
ATOM 726 C CA . LEU A 1 97 ? 9.762 4.881 -27.866 1.00 91.75 97 LEU A CA 1
ATOM 727 C C . LEU A 1 97 ? 10.285 4.799 -26.429 1.00 91.75 97 LEU A C 1
ATOM 729 O O . LEU A 1 97 ? 9.482 4.613 -25.519 1.00 91.75 97 LEU A O 1
ATOM 733 N N . VAL A 1 98 ? 11.585 5.016 -26.201 1.00 90.94 98 VAL A N 1
ATOM 734 C CA . VAL A 1 98 ? 12.142 5.147 -24.841 1.00 90.94 98 VAL A CA 1
ATOM 735 C C . VAL A 1 98 ? 11.479 6.309 -24.102 1.00 90.94 98 VAL A C 1
ATOM 737 O O . VAL A 1 98 ? 11.031 6.146 -22.968 1.00 90.94 98 VAL A O 1
ATOM 740 N N . GLY A 1 99 ? 11.350 7.466 -24.762 1.00 90.50 99 GLY A N 1
ATOM 741 C CA . GLY A 1 99 ? 10.670 8.630 -24.190 1.00 90.50 99 GLY A CA 1
ATOM 742 C C . GLY A 1 99 ? 9.205 8.345 -23.852 1.00 90.50 99 GLY A C 1
ATOM 743 O O . GLY A 1 99 ? 8.755 8.665 -22.753 1.00 90.50 99 GLY A O 1
ATOM 744 N N . VAL A 1 100 ? 8.477 7.681 -24.757 1.00 93.06 100 VAL A N 1
ATOM 745 C CA . VAL A 1 100 ? 7.078 7.273 -24.527 1.00 93.06 100 VAL A CA 1
ATOM 746 C C . VAL A 1 100 ? 6.967 6.298 -23.353 1.00 93.06 100 VAL A C 1
ATOM 748 O O . VAL A 1 100 ? 6.079 6.446 -22.514 1.00 93.06 100 VAL A O 1
ATOM 751 N N . MET A 1 101 ? 7.879 5.331 -23.252 1.00 91.75 101 MET A N 1
ATOM 752 C CA . MET A 1 101 ? 7.888 4.356 -22.164 1.00 91.75 101 MET A CA 1
ATOM 753 C C . MET A 1 101 ? 8.157 5.020 -20.807 1.00 91.75 101 MET A C 1
ATOM 755 O O . MET A 1 101 ? 7.410 4.784 -19.858 1.00 91.75 101 MET A O 1
ATOM 759 N N . LEU A 1 102 ? 9.179 5.878 -20.708 1.00 91.12 102 LEU A N 1
ATOM 760 C CA . LEU A 1 102 ? 9.485 6.602 -19.469 1.00 91.12 102 LEU A CA 1
ATOM 761 C C . LEU A 1 102 ? 8.341 7.540 -19.069 1.00 91.12 102 LEU A C 1
ATOM 763 O O . LEU A 1 102 ? 7.975 7.590 -17.896 1.00 91.12 102 LEU A O 1
ATOM 767 N N . ALA A 1 103 ? 7.726 8.230 -20.034 1.00 92.75 103 ALA A N 1
ATOM 768 C CA . ALA A 1 103 ? 6.544 9.050 -19.781 1.00 92.75 103 ALA A CA 1
ATOM 769 C C . ALA A 1 103 ? 5.386 8.212 -19.213 1.00 92.75 103 ALA A C 1
ATOM 771 O O . ALA A 1 103 ? 4.755 8.623 -18.241 1.00 92.75 103 ALA A O 1
ATOM 772 N N . GLY A 1 104 ? 5.142 7.020 -19.767 1.00 92.12 104 GLY A N 1
ATOM 773 C CA . GLY A 1 104 ? 4.146 6.077 -19.254 1.00 92.12 104 GLY A CA 1
ATOM 774 C C . GLY A 1 104 ? 4.452 5.588 -17.836 1.00 92.12 104 GLY A C 1
ATOM 775 O O . GLY A 1 104 ? 3.552 5.552 -16.996 1.00 92.12 104 GLY A O 1
ATOM 776 N N . LEU A 1 105 ? 5.718 5.275 -17.542 1.00 90.31 105 LEU A N 1
ATOM 777 C CA . LEU A 1 105 ? 6.170 4.865 -16.209 1.00 90.31 105 LEU A CA 1
ATOM 778 C C . LEU A 1 105 ? 5.904 5.957 -15.166 1.00 90.31 105 LEU A C 1
ATOM 780 O O . LEU A 1 105 ? 5.294 5.684 -14.133 1.00 90.31 105 LEU A O 1
ATOM 784 N N . PHE A 1 106 ? 6.292 7.203 -15.448 1.00 91.25 106 PHE A N 1
ATOM 785 C CA . PHE A 1 106 ? 6.029 8.316 -14.534 1.00 91.25 106 PHE A CA 1
ATOM 786 C C . PHE A 1 106 ? 4.535 8.615 -14.405 1.00 91.25 106 PHE A C 1
ATOM 788 O O . PHE A 1 106 ? 4.055 8.806 -13.289 1.00 91.25 106 PHE A O 1
ATOM 795 N N . ALA A 1 107 ? 3.785 8.599 -15.510 1.00 94.56 107 ALA A N 1
ATOM 796 C CA . ALA A 1 107 ? 2.339 8.807 -15.485 1.00 94.56 107 ALA A CA 1
ATOM 797 C C . ALA A 1 107 ? 1.626 7.765 -14.605 1.00 94.56 107 ALA A C 1
ATOM 799 O O . ALA A 1 107 ? 0.779 8.121 -13.784 1.00 94.56 107 ALA A O 1
ATOM 800 N N . GLY A 1 108 ? 2.004 6.487 -14.717 1.00 90.56 108 GLY A N 1
ATOM 801 C CA . GLY A 1 108 ? 1.472 5.409 -13.882 1.00 90.56 108 GLY A CA 1
ATOM 802 C C . GLY A 1 108 ? 1.783 5.607 -12.397 1.00 90.56 108 GLY A C 1
ATOM 803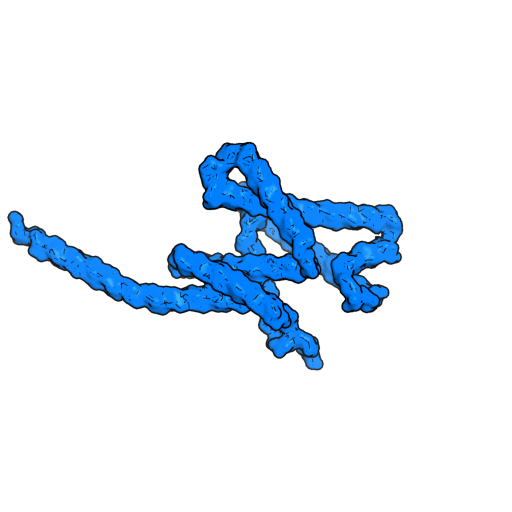 O O . GLY A 1 108 ? 0.872 5.555 -11.561 1.00 90.56 108 GLY A O 1
ATOM 804 N N . THR A 1 109 ? 3.039 5.906 -12.064 1.00 90.00 109 THR A N 1
ATOM 805 C CA . THR A 1 109 ? 3.472 6.138 -10.676 1.00 90.00 109 THR A CA 1
ATOM 806 C C . THR A 1 109 ? 2.762 7.337 -10.050 1.00 90.00 109 THR A C 1
ATOM 808 O O . THR A 1 109 ? 2.237 7.219 -8.943 1.00 90.00 109 THR A O 1
ATOM 811 N N . ILE A 1 110 ? 2.662 8.460 -10.770 1.00 92.75 110 ILE A N 1
ATOM 812 C CA . ILE A 1 110 ? 1.976 9.672 -10.293 1.00 92.75 110 ILE A CA 1
ATOM 813 C C . ILE A 1 110 ? 0.482 9.396 -10.088 1.00 92.75 110 ILE A C 1
ATOM 815 O O . ILE A 1 110 ? -0.050 9.703 -9.025 1.00 92.75 110 ILE A O 1
ATOM 819 N N . SER A 1 111 ? -0.179 8.707 -11.028 1.00 90.25 111 SER A N 1
ATOM 820 C CA . SER A 1 111 ? -1.607 8.368 -10.894 1.00 90.25 111 SER A CA 1
ATOM 821 C C . SER A 1 111 ? -1.912 7.518 -9.652 1.00 90.25 111 SER A C 1
ATOM 823 O O . SER A 1 111 ? -2.965 7.662 -9.021 1.00 90.25 111 SER A O 1
ATOM 825 N N . THR A 1 112 ? -0.973 6.647 -9.268 1.00 89.88 112 THR A N 1
ATOM 826 C CA . THR A 1 112 ? -1.091 5.828 -8.060 1.00 89.88 112 THR A CA 1
ATOM 827 C C . THR A 1 112 ? -0.823 6.672 -6.819 1.00 89.88 112 THR A C 1
ATOM 829 O O . THR A 1 112 ? -1.638 6.644 -5.893 1.00 89.88 112 THR A O 1
ATOM 832 N N . ALA A 1 113 ? 0.257 7.459 -6.814 1.00 90.38 113 ALA A N 1
ATOM 833 C CA . ALA A 1 113 ? 0.623 8.343 -5.708 1.00 90.38 113 ALA A CA 1
ATOM 834 C C . ALA A 1 113 ? -0.506 9.323 -5.358 1.00 90.38 113 ALA A C 1
ATOM 836 O O . ALA A 1 113 ? -0.901 9.400 -4.194 1.00 90.38 113 ALA A O 1
ATOM 837 N N . ASP A 1 114 ? -1.104 9.973 -6.357 1.00 90.56 114 ASP A N 1
ATOM 838 C CA . ASP A 1 114 ? -2.220 10.906 -6.172 1.00 90.56 114 ASP A CA 1
ATOM 839 C C . ASP A 1 114 ? -3.402 10.235 -5.465 1.00 90.56 114 ASP A C 1
ATOM 841 O O . ASP A 1 114 ? -3.975 10.777 -4.517 1.00 90.56 114 ASP A O 1
ATOM 845 N N . SER A 1 115 ? -3.741 9.008 -5.875 1.00 89.12 115 SER A N 1
ATOM 846 C CA . SER A 1 115 ? -4.844 8.261 -5.268 1.00 89.12 115 SER A CA 1
ATOM 847 C C . SER A 1 115 ? -4.572 7.838 -3.818 1.00 89.12 115 SER A C 1
ATOM 849 O O . SER A 1 115 ? -5.499 7.854 -3.001 1.00 89.12 115 SER A O 1
ATOM 851 N N . GLN A 1 116 ? -3.320 7.510 -3.470 1.00 90.19 116 GLN A N 1
ATOM 852 C CA . GLN A 1 116 ? -2.929 7.193 -2.090 1.00 90.19 116 GLN A CA 1
ATOM 853 C C . GLN A 1 116 ? -2.943 8.444 -1.213 1.00 90.19 116 GLN A C 1
ATOM 855 O O . GLN A 1 116 ? -3.550 8.429 -0.142 1.00 90.19 116 GLN A O 1
ATOM 860 N N . ILE A 1 117 ? -2.331 9.538 -1.682 1.00 91.12 117 ILE A N 1
ATOM 861 C CA . ILE A 1 117 ? -2.262 10.812 -0.953 1.00 91.12 117 ILE A CA 1
ATOM 862 C C . ILE A 1 117 ? -3.672 11.321 -0.659 1.00 91.12 117 ILE A C 1
ATOM 864 O O . ILE A 1 117 ? -3.973 11.674 0.483 1.00 91.12 117 ILE A O 1
ATOM 868 N N . LEU A 1 118 ? -4.560 11.298 -1.657 1.00 88.94 118 LEU A N 1
ATOM 869 C CA . LEU A 1 118 ? -5.939 11.742 -1.483 1.00 88.94 118 LEU A CA 1
ATOM 870 C C . LEU A 1 118 ? -6.707 10.862 -0.488 1.00 88.94 118 LEU A C 1
ATOM 872 O O . LEU A 1 118 ? -7.459 11.380 0.334 1.00 88.94 118 LEU A O 1
ATOM 876 N N . SER A 1 119 ? -6.494 9.545 -0.521 1.00 88.19 119 SER A N 1
ATOM 877 C CA . SER A 1 119 ? -7.163 8.616 0.398 1.00 88.19 119 SER A CA 1
ATOM 878 C C . SER A 1 119 ? -6.688 8.792 1.842 1.00 88.19 119 SER A C 1
ATOM 880 O O . SER A 1 119 ? -7.513 8.858 2.752 1.00 88.19 119 SER A O 1
ATOM 882 N N . CYS A 1 120 ? -5.378 8.946 2.059 1.00 88.69 120 CYS A N 1
ATOM 883 C CA . CYS A 1 120 ? -4.809 9.235 3.378 1.00 88.69 120 CYS A CA 1
ATOM 884 C C . CYS A 1 120 ? -5.267 10.600 3.906 1.00 88.69 120 CYS A C 1
ATOM 886 O O . CYS A 1 120 ? -5.654 10.724 5.067 1.00 88.69 120 CYS A O 1
ATOM 888 N N . SER A 1 121 ? -5.282 11.622 3.047 1.00 89.25 121 SER A N 1
ATOM 889 C CA . SER A 1 121 ? -5.778 12.952 3.404 1.00 89.25 121 SER A CA 1
ATOM 890 C C . SER A 1 121 ? -7.260 12.930 3.784 1.00 89.25 121 SER A C 1
ATOM 892 O O . SER A 1 121 ? -7.650 13.553 4.773 1.00 89.25 121 SER A O 1
ATOM 894 N N . ALA A 1 122 ? -8.083 12.182 3.045 1.00 86.38 122 ALA A N 1
ATOM 895 C CA . ALA A 1 122 ? -9.501 12.027 3.347 1.00 86.38 122 ALA A CA 1
ATOM 896 C C . ALA A 1 122 ? -9.728 11.321 4.690 1.00 86.38 122 ALA A C 1
ATOM 898 O O . ALA A 1 122 ? -10.558 11.791 5.466 1.00 86.38 122 ALA A O 1
ATOM 899 N N . ALA A 1 123 ? -8.970 10.258 4.980 1.00 86.44 123 ALA A N 1
ATOM 900 C CA . ALA A 1 123 ? -9.021 9.563 6.266 1.00 86.44 123 ALA A CA 1
ATOM 901 C C . ALA A 1 123 ? -8.643 10.500 7.424 1.00 86.44 123 ALA A C 1
ATOM 903 O O . ALA A 1 123 ? -9.356 10.594 8.416 1.00 86.44 123 ALA A O 1
ATOM 904 N N . LEU A 1 124 ? -7.584 11.301 7.283 1.00 86.19 124 LEU A N 1
ATOM 905 C CA . LEU A 1 124 ? -7.207 12.269 8.320 1.00 86.19 124 LEU A CA 1
ATOM 906 C C . LEU A 1 124 ? -8.268 13.346 8.541 1.00 86.19 124 LEU A C 1
ATOM 908 O O . LEU A 1 124 ? -8.606 13.661 9.682 1.00 86.19 124 LEU A O 1
ATOM 912 N N . ASN A 1 125 ? -8.815 13.894 7.457 1.00 85.81 125 ASN A N 1
ATOM 913 C CA . ASN A 1 125 ? -9.807 14.958 7.543 1.00 85.81 125 ASN A CA 1
ATOM 914 C C . ASN A 1 125 ? -11.164 14.463 8.070 1.00 85.81 125 ASN A C 1
ATOM 916 O O . ASN A 1 125 ? -11.862 15.216 8.737 1.00 85.81 125 ASN A O 1
ATOM 920 N N . ARG A 1 126 ? -11.576 13.231 7.753 1.00 82.75 126 ARG A N 1
ATOM 921 C CA . ARG A 1 126 ? -12.895 12.699 8.141 1.00 82.75 126 ARG A CA 1
ATOM 922 C C . ARG A 1 126 ? -12.864 11.880 9.427 1.00 82.75 126 ARG A C 1
ATOM 924 O O . ARG A 1 126 ? -13.779 12.033 10.231 1.00 82.75 126 ARG A O 1
ATOM 931 N N . ASP A 1 127 ? -11.830 11.070 9.635 1.00 85.25 127 ASP A N 1
ATOM 932 C CA . ASP A 1 127 ? -11.784 10.107 10.740 1.00 85.25 127 ASP A CA 1
ATOM 933 C C . ASP A 1 127 ? -11.124 10.699 11.992 1.00 85.25 127 ASP A C 1
ATOM 935 O O . ASP A 1 127 ? -11.590 10.459 13.104 1.00 85.25 127 ASP A O 1
ATOM 939 N N . ILE A 1 128 ? -10.059 11.496 11.831 1.00 84.25 128 ILE A N 1
ATOM 940 C CA . ILE A 1 128 ? -9.320 12.082 12.966 1.00 84.25 128 ILE A CA 1
ATOM 941 C C . ILE A 1 128 ? -9.832 13.484 13.313 1.00 84.25 128 ILE A C 1
ATOM 943 O O . ILE A 1 128 ? -9.986 13.811 14.490 1.00 84.25 128 ILE A O 1
ATOM 947 N N . PHE A 1 129 ? -10.132 14.307 12.304 1.00 85.25 129 PHE A N 1
ATOM 948 C CA . PHE A 1 129 ? -10.572 15.695 12.489 1.00 85.25 129 PHE A CA 1
ATOM 949 C C . PHE A 1 129 ? -11.960 15.967 11.883 1.00 85.25 129 PHE A C 1
ATOM 951 O O . PHE A 1 129 ? -12.103 16.853 11.043 1.00 85.25 129 PHE A O 1
ATOM 958 N N . PRO A 1 130 ? -13.032 15.290 12.337 1.00 80.69 130 PRO A N 1
ATOM 959 C CA . PRO A 1 130 ? -14.360 15.393 11.720 1.00 80.69 130 PRO A CA 1
ATOM 960 C C . PRO A 1 130 ? -14.920 16.826 11.684 1.00 80.69 130 PRO A C 1
ATOM 962 O O . PRO A 1 130 ? -15.702 17.165 10.797 1.00 80.69 130 PRO A O 1
ATOM 965 N N . ALA A 1 131 ? -14.484 17.705 12.594 1.00 78.75 131 ALA A N 1
ATOM 966 C CA . ALA A 1 131 ? -14.844 19.124 12.587 1.00 78.75 131 ALA A CA 1
ATOM 967 C C . ALA A 1 131 ? -14.380 19.870 11.317 1.00 78.75 131 ALA A C 1
ATOM 969 O O . ALA A 1 131 ? -15.000 20.859 10.927 1.00 78.75 131 ALA A O 1
ATOM 970 N N . THR A 1 132 ? -13.320 19.402 10.649 1.00 77.25 132 THR A N 1
ATOM 971 C CA . THR A 1 132 ? -12.788 20.000 9.415 1.00 77.25 132 THR A CA 1
ATOM 972 C C . THR A 1 132 ? -13.303 19.322 8.141 1.00 77.25 132 THR A C 1
ATOM 974 O O . THR A 1 132 ? -13.104 19.844 7.041 1.00 77.25 132 THR A O 1
ATOM 977 N N . ALA A 1 133 ? -14.039 18.211 8.273 1.00 73.31 133 ALA A N 1
ATOM 978 C CA . ALA A 1 133 ? -14.487 17.363 7.166 1.00 73.31 133 ALA A CA 1
ATOM 979 C C . ALA A 1 133 ? -15.379 18.077 6.134 1.00 73.31 133 ALA A C 1
ATOM 981 O O . ALA A 1 133 ? -15.321 17.755 4.947 1.00 73.31 133 ALA A O 1
ATOM 982 N N . ASN A 1 134 ? -16.183 19.053 6.569 1.00 75.31 134 ASN A N 1
ATOM 983 C CA . ASN A 1 134 ? -17.159 19.746 5.717 1.00 75.31 134 ASN A CA 1
ATOM 984 C C . ASN A 1 134 ? -16.585 20.948 4.950 1.00 75.31 134 ASN A C 1
ATOM 986 O O . ASN A 1 134 ? -17.289 21.564 4.153 1.00 75.31 134 ASN A O 1
ATOM 990 N N . SER A 1 135 ? -15.321 21.310 5.180 1.00 82.19 135 SER A N 1
ATOM 991 C CA . SER A 1 135 ? -14.711 22.485 4.562 1.00 82.19 135 SER A CA 1
ATOM 992 C C . SER A 1 135 ? -13.693 22.100 3.495 1.00 82.19 135 SER A C 1
ATOM 994 O O . SER A 1 135 ? -12.704 21.411 3.750 1.00 82.19 135 SER A O 1
ATOM 996 N N . TYR A 1 136 ? -13.906 22.619 2.287 1.00 82.94 136 TYR A N 1
ATOM 997 C CA . TYR A 1 136 ? -13.023 22.402 1.143 1.00 82.94 136 TYR A CA 1
ATOM 998 C C . TYR A 1 136 ? -11.595 22.924 1.374 1.00 82.94 136 TYR A C 1
ATOM 1000 O O . TYR A 1 136 ? -10.622 22.297 0.953 1.00 82.94 136 TYR A O 1
ATOM 1008 N N . ASN A 1 137 ? -11.453 24.043 2.092 1.00 86.19 137 ASN A N 1
ATOM 1009 C CA . ASN A 1 137 ? -10.144 24.633 2.386 1.00 86.19 137 ASN A CA 1
ATOM 1010 C C . ASN A 1 137 ? -9.306 23.722 3.291 1.00 86.19 137 ASN A C 1
ATOM 1012 O O . ASN A 1 137 ? -8.106 23.570 3.071 1.00 86.19 137 ASN A O 1
ATOM 1016 N N . TRP A 1 138 ? -9.947 23.067 4.261 1.00 86.50 138 TRP A N 1
ATOM 1017 C CA . TRP A 1 138 ? -9.280 22.110 5.138 1.00 86.50 138 TRP A CA 1
ATOM 1018 C C . TRP A 1 138 ? -8.884 20.833 4.401 1.00 86.50 138 TRP A C 1
ATOM 1020 O O . TRP A 1 138 ? -7.774 20.350 4.595 1.00 86.50 138 TRP A O 1
ATOM 1030 N N . ALA A 1 139 ? -9.725 20.330 3.493 1.00 85.12 139 ALA A N 1
ATOM 1031 C CA . ALA A 1 139 ? -9.366 19.183 2.657 1.00 85.12 139 ALA A CA 1
ATOM 1032 C C . ALA A 1 139 ? -8.095 19.451 1.821 1.00 85.12 139 ALA A C 1
ATOM 1034 O O . ALA A 1 139 ? -7.194 18.610 1.777 1.00 85.12 139 ALA A O 1
ATOM 1035 N N . LYS A 1 140 ? -7.972 20.649 1.226 1.00 88.31 140 LYS A N 1
ATOM 1036 C CA . LYS A 1 140 ? -6.745 21.068 0.522 1.00 88.31 140 LYS A CA 1
ATOM 1037 C C . LYS A 1 140 ? -5.535 21.139 1.444 1.00 88.31 140 LYS A C 1
ATOM 1039 O O . LYS A 1 140 ? -4.465 20.670 1.067 1.00 88.31 140 LYS A O 1
ATOM 1044 N N . LEU A 1 141 ? -5.700 21.715 2.634 1.00 90.50 141 LEU A N 1
ATOM 1045 C CA . LEU A 1 141 ? -4.611 21.842 3.598 1.00 90.50 141 LEU A CA 1
ATOM 1046 C C . LEU A 1 141 ? -4.108 20.470 4.057 1.00 90.50 141 LEU A C 1
ATOM 1048 O O . LEU A 1 141 ? -2.902 20.247 4.085 1.00 90.50 141 LEU A O 1
ATOM 1052 N N . TRP A 1 142 ? -5.014 19.533 4.345 1.00 90.12 142 TRP A N 1
ATOM 1053 C CA . TRP A 1 142 ? -4.653 18.161 4.700 1.00 90.12 142 TRP A CA 1
ATOM 1054 C C . TRP A 1 142 ? -3.965 17.426 3.553 1.00 90.12 142 TRP A C 1
ATOM 1056 O O . TRP A 1 142 ? -3.046 16.651 3.802 1.00 90.12 142 TRP A O 1
ATOM 1066 N N . THR A 1 143 ? -4.374 17.676 2.306 1.00 91.00 143 THR A N 1
ATOM 1067 C CA . THR A 1 143 ? -3.710 17.090 1.132 1.00 91.00 143 THR A CA 1
ATOM 1068 C C . THR A 1 143 ? -2.286 17.628 1.015 1.00 91.00 143 THR A C 1
ATOM 1070 O O . THR A 1 143 ? -1.348 16.847 0.906 1.00 91.00 143 THR A O 1
ATOM 1073 N N . LEU A 1 144 ? -2.103 18.949 1.135 1.00 92.75 144 LEU A N 1
ATOM 1074 C CA . LEU A 1 144 ? -0.784 19.584 1.116 1.00 92.75 144 LEU A CA 1
ATOM 1075 C C . LEU A 1 144 ? 0.114 19.070 2.249 1.00 92.75 144 LEU A C 1
ATOM 1077 O O . LEU A 1 144 ? 1.262 18.710 2.004 1.00 92.75 144 LEU A O 1
ATOM 1081 N N . ALA A 1 145 ? -0.410 19.006 3.474 1.00 92.12 145 ALA A N 1
ATOM 1082 C CA . ALA A 1 145 ? 0.320 18.502 4.632 1.00 92.12 145 ALA A CA 1
ATOM 1083 C C . ALA A 1 145 ? 0.763 17.045 4.425 1.00 92.12 145 ALA A C 1
ATOM 1085 O O . ALA A 1 145 ? 1.920 16.717 4.682 1.00 92.12 145 ALA A O 1
ATOM 1086 N N . MET A 1 146 ? -0.121 16.189 3.900 1.00 92.25 146 MET A N 1
ATOM 1087 C CA . MET A 1 146 ? 0.224 14.809 3.550 1.00 92.25 146 MET A CA 1
ATOM 1088 C C . MET A 1 146 ? 1.313 14.736 2.485 1.00 92.25 146 MET A C 1
ATOM 1090 O O . MET A 1 146 ? 2.274 13.994 2.665 1.00 92.25 146 MET A O 1
ATOM 1094 N N . THR A 1 147 ? 1.218 15.530 1.417 1.00 92.81 147 THR A N 1
ATOM 1095 C CA . THR A 1 147 ? 2.253 15.570 0.377 1.00 92.81 147 THR A CA 1
ATOM 1096 C C . THR A 1 147 ? 3.611 15.970 0.952 1.00 92.81 147 THR A C 1
ATOM 1098 O O . THR A 1 147 ? 4.609 15.323 0.648 1.00 92.81 147 THR A O 1
ATOM 1101 N N . VAL A 1 148 ? 3.667 16.982 1.825 1.00 93.81 148 VAL A N 1
ATOM 1102 C CA . VAL A 1 148 ? 4.920 17.412 2.473 1.00 93.81 148 VAL A CA 1
ATOM 1103 C C . VAL A 1 148 ? 5.519 16.294 3.329 1.00 93.81 148 VAL A C 1
ATOM 1105 O O . VAL A 1 148 ? 6.719 16.045 3.244 1.00 93.81 148 VAL A O 1
ATOM 1108 N N . VAL A 1 149 ? 4.699 15.589 4.113 1.00 92.44 149 VAL A N 1
ATOM 1109 C CA . VAL A 1 149 ? 5.157 14.457 4.937 1.00 92.44 149 VAL A CA 1
ATOM 1110 C C . VAL A 1 149 ? 5.698 13.322 4.066 1.00 92.44 149 VAL A C 1
ATOM 1112 O O . VAL A 1 149 ? 6.781 12.810 4.340 1.00 92.44 149 VAL A O 1
ATOM 1115 N N . VAL A 1 150 ? 4.990 12.954 2.995 1.00 91.06 150 VAL A N 1
ATOM 1116 C CA . VAL A 1 150 ? 5.422 11.890 2.074 1.00 91.06 150 VAL A CA 1
ATOM 1117 C C . VAL A 1 150 ? 6.735 12.257 1.380 1.00 91.06 150 VAL A C 1
ATOM 1119 O O . VAL A 1 150 ? 7.637 11.426 1.329 1.00 91.06 150 VAL A O 1
ATOM 1122 N N . VAL A 1 151 ? 6.882 13.497 0.901 1.00 91.69 151 VAL A N 1
ATOM 1123 C CA . VAL A 1 151 ? 8.128 13.972 0.272 1.00 91.69 151 VAL A CA 1
ATOM 1124 C C . VAL A 1 151 ? 9.283 13.981 1.271 1.00 91.69 151 VAL A C 1
ATOM 1126 O O . VAL A 1 151 ? 10.380 13.549 0.928 1.00 91.69 151 VAL A O 1
ATOM 1129 N N . ALA A 1 152 ? 9.047 14.415 2.511 1.00 92.12 152 ALA A N 1
ATOM 1130 C CA . ALA A 1 152 ? 10.069 14.367 3.551 1.00 92.12 152 ALA A CA 1
ATOM 1131 C C . ALA A 1 152 ? 10.546 12.926 3.788 1.00 92.12 152 ALA A C 1
ATOM 1133 O O . ALA A 1 152 ? 11.746 12.673 3.762 1.00 92.12 152 ALA A O 1
ATOM 1134 N N . ILE A 1 153 ? 9.623 11.969 3.938 1.00 88.88 153 ILE A N 1
ATOM 1135 C CA . ILE A 1 153 ? 9.965 10.548 4.104 1.00 88.88 153 ILE A CA 1
ATOM 1136 C C . ILE A 1 153 ? 10.734 10.024 2.885 1.00 88.88 153 ILE A C 1
ATOM 1138 O O . ILE A 1 153 ? 11.740 9.342 3.059 1.00 88.88 153 ILE A O 1
ATOM 1142 N N . ALA A 1 154 ? 10.306 10.368 1.668 1.00 88.12 154 ALA A N 1
ATOM 1143 C CA . ALA A 1 154 ? 10.953 9.923 0.436 1.00 88.12 154 ALA A CA 1
ATOM 1144 C C . ALA A 1 154 ? 12.413 10.398 0.318 1.00 88.12 154 ALA A C 1
ATOM 1146 O O . ALA A 1 154 ? 13.246 9.654 -0.181 1.00 88.12 154 ALA A O 1
ATOM 1147 N N . ILE A 1 155 ? 12.740 11.600 0.810 1.00 88.62 155 ILE A N 1
ATOM 1148 C CA . ILE A 1 155 ? 14.114 12.135 0.796 1.00 88.62 155 ILE A CA 1
ATOM 1149 C C . ILE A 1 155 ? 15.027 11.397 1.789 1.00 88.62 155 ILE A C 1
ATOM 1151 O O . ILE A 1 155 ? 16.218 11.244 1.527 1.00 88.62 155 ILE A O 1
ATOM 1155 N N . PHE A 1 156 ? 14.493 10.946 2.927 1.00 86.50 156 PHE A N 1
ATOM 1156 C CA . PHE A 1 156 ? 15.270 10.246 3.960 1.00 86.50 156 PHE A CA 1
ATOM 1157 C C . PHE A 1 156 ? 15.268 8.718 3.812 1.00 86.50 156 PHE A C 1
ATOM 1159 O O . PHE A 1 156 ? 15.996 8.031 4.531 1.00 86.50 156 PHE A O 1
ATOM 1166 N N . ALA A 1 157 ? 14.455 8.170 2.910 1.00 81.50 157 ALA A N 1
ATOM 1167 C CA . ALA A 1 157 ? 14.394 6.739 2.668 1.00 81.50 157 ALA A CA 1
ATOM 1168 C C . ALA A 1 157 ? 15.655 6.264 1.927 1.00 81.50 157 ALA A C 1
ATOM 1170 O O . ALA A 1 157 ? 15.928 6.693 0.813 1.00 81.50 157 ALA A O 1
ATOM 1171 N N . ASN A 1 158 ? 16.415 5.356 2.546 1.00 75.62 158 ASN A N 1
ATOM 1172 C CA . ASN A 1 158 ? 17.664 4.815 1.989 1.00 75.62 158 ASN A CA 1
ATOM 1173 C C . ASN A 1 158 ? 17.519 3.375 1.451 1.00 75.62 158 ASN A C 1
ATOM 1175 O O . ASN A 1 158 ? 18.508 2.708 1.159 1.00 75.62 158 ASN A O 1
ATOM 1179 N N . ASN A 1 159 ? 16.285 2.872 1.370 1.00 77.94 159 ASN A N 1
ATOM 1180 C CA . ASN A 1 159 ? 15.984 1.521 0.903 1.00 77.94 159 ASN A CA 1
ATOM 1181 C C . ASN A 1 159 ? 15.413 1.562 -0.516 1.00 77.94 159 ASN A C 1
ATOM 1183 O O . ASN A 1 159 ? 14.752 2.526 -0.895 1.00 77.94 159 ASN A O 1
ATOM 1187 N N . ASN A 1 160 ? 15.603 0.468 -1.252 1.00 81.19 160 ASN A N 1
ATOM 1188 C CA . ASN A 1 160 ? 14.972 0.242 -2.549 1.00 81.19 160 ASN A CA 1
ATOM 1189 C C . ASN A 1 160 ? 13.433 0.351 -2.424 1.00 81.19 160 ASN A C 1
ATOM 1191 O O . ASN A 1 160 ? 12.829 -0.163 -1.473 1.00 81.19 160 ASN A O 1
ATOM 1195 N N . VAL A 1 161 ? 12.800 1.024 -3.381 1.00 83.69 161 VAL A N 1
ATOM 1196 C CA . VAL A 1 161 ? 11.357 1.253 -3.503 1.00 83.69 161 VAL A CA 1
ATOM 1197 C C . VAL A 1 161 ? 10.594 -0.062 -3.420 1.00 83.69 161 VAL A C 1
ATOM 1199 O O . VAL A 1 161 ? 9.568 -0.124 -2.743 1.00 83.69 161 VAL A O 1
ATOM 1202 N N . PHE A 1 162 ? 11.101 -1.139 -4.027 1.00 82.25 162 PHE A N 1
ATOM 1203 C CA . PHE A 1 162 ? 10.469 -2.454 -3.926 1.00 82.25 162 PHE A CA 1
ATOM 1204 C C . PHE A 1 162 ? 10.408 -2.939 -2.474 1.00 82.25 162 PHE A C 1
ATOM 1206 O O . PHE A 1 162 ? 9.346 -3.348 -2.007 1.00 82.25 162 PHE A O 1
ATOM 1213 N N . ALA A 1 163 ? 11.509 -2.828 -1.727 1.00 81.50 163 ALA A N 1
ATOM 1214 C CA . ALA A 1 163 ? 11.551 -3.230 -0.322 1.00 81.50 163 ALA A CA 1
ATOM 1215 C C . ALA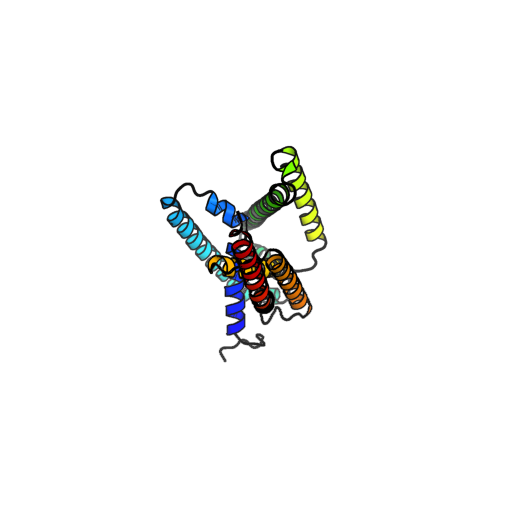 A 1 163 ? 10.603 -2.380 0.543 1.00 81.50 163 ALA A C 1
ATOM 1217 O O . ALA A 1 163 ? 9.871 -2.917 1.375 1.00 81.50 163 ALA A O 1
ATOM 1218 N N . LEU A 1 164 ? 10.553 -1.065 0.305 1.00 83.94 164 LEU A N 1
ATOM 1219 C CA . LEU A 1 164 ? 9.642 -0.149 1.004 1.00 83.94 164 LEU A CA 1
ATOM 1220 C C . LEU A 1 164 ? 8.167 -0.475 0.735 1.00 83.94 164 LEU A C 1
ATOM 1222 O O . LEU A 1 164 ? 7.345 -0.443 1.656 1.00 83.94 164 LEU A O 1
ATOM 1226 N N . VAL A 1 165 ? 7.825 -0.804 -0.513 1.00 84.12 165 VAL A N 1
ATOM 1227 C CA . VAL A 1 165 ? 6.459 -1.169 -0.907 1.00 84.12 165 VAL A CA 1
ATOM 1228 C C . VAL A 1 165 ? 6.055 -2.506 -0.296 1.00 84.12 165 VAL A C 1
ATOM 1230 O O . VAL A 1 165 ? 4.973 -2.587 0.286 1.00 84.12 165 VAL A O 1
ATOM 1233 N N . ILE A 1 166 ? 6.914 -3.531 -0.363 1.00 81.88 166 ILE A N 1
ATOM 1234 C CA . ILE A 1 166 ? 6.635 -4.838 0.249 1.00 81.88 166 ILE A CA 1
ATOM 1235 C C . ILE A 1 166 ? 6.443 -4.689 1.756 1.00 81.88 166 ILE A C 1
ATOM 1237 O O . ILE A 1 166 ? 5.436 -5.160 2.277 1.00 81.88 166 ILE A O 1
ATOM 1241 N N . PHE A 1 167 ? 7.320 -3.954 2.442 1.0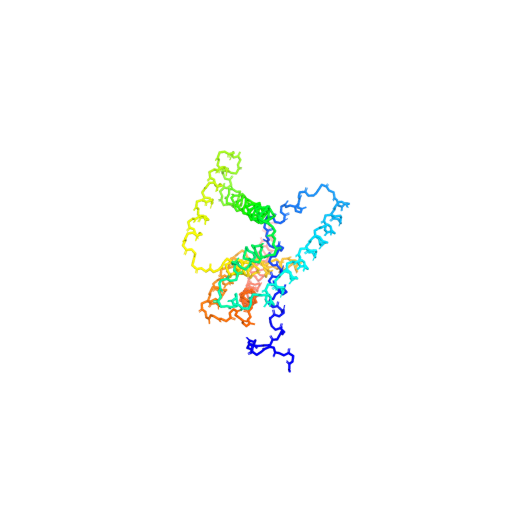0 83.56 167 PHE A N 1
ATOM 1242 C CA . PHE A 1 167 ? 7.171 -3.701 3.873 1.00 83.56 167 PHE A CA 1
ATOM 1243 C C . PHE A 1 167 ? 5.858 -2.983 4.208 1.00 83.56 167 PHE A C 1
ATOM 1245 O O . PHE A 1 167 ? 5.127 -3.413 5.101 1.00 83.56 167 PHE A O 1
ATOM 1252 N N . SER A 1 168 ? 5.521 -1.917 3.476 1.00 85.56 168 SER A N 1
ATOM 1253 C CA . SER A 1 168 ? 4.279 -1.161 3.691 1.00 85.56 168 SER A CA 1
ATOM 1254 C C . SER A 1 168 ? 3.046 -2.048 3.513 1.00 85.56 168 SER A C 1
ATOM 1256 O O . SER A 1 168 ? 2.088 -1.973 4.286 1.00 85.56 168 SER A O 1
ATOM 1258 N N . TRP A 1 169 ? 3.078 -2.925 2.511 1.00 83.38 169 TRP A N 1
ATOM 1259 C CA . TRP A 1 169 ? 1.996 -3.858 2.229 1.00 83.38 169 TRP A CA 1
ATOM 1260 C C . TRP A 1 169 ? 1.885 -4.945 3.300 1.00 83.38 169 TRP A C 1
ATOM 1262 O O . TRP A 1 169 ? 0.790 -5.195 3.805 1.00 83.38 169 TRP A O 1
ATOM 1272 N N . SER A 1 170 ? 3.016 -5.501 3.736 1.00 82.44 170 SER A N 1
ATOM 1273 C CA . SER A 1 170 ? 3.105 -6.455 4.845 1.00 82.44 170 SER A CA 1
ATOM 1274 C C . SER A 1 170 ? 2.601 -5.861 6.166 1.00 82.44 170 SER A C 1
ATOM 1276 O O . SER A 1 170 ? 1.862 -6.515 6.907 1.00 82.44 170 SER A O 1
ATOM 1278 N N . ALA A 1 171 ? 2.948 -4.607 6.467 1.00 85.31 171 ALA A N 1
ATOM 1279 C CA . ALA A 1 171 ? 2.502 -3.904 7.670 1.00 85.31 171 ALA A CA 1
ATOM 1280 C C . ALA A 1 171 ? 0.980 -3.678 7.669 1.00 85.31 171 ALA A C 1
ATOM 1282 O O . ALA A 1 171 ? 0.308 -3.938 8.670 1.00 85.31 171 ALA A O 1
ATOM 1283 N N . LEU A 1 172 ? 0.410 -3.266 6.531 1.00 84.56 172 LEU A N 1
ATOM 1284 C CA . LEU A 1 172 ? -1.041 -3.115 6.379 1.00 84.56 172 LEU A CA 1
ATOM 1285 C C . LEU A 1 172 ? -1.771 -4.461 6.468 1.00 84.56 172 LEU A C 1
ATOM 1287 O O . LEU A 1 172 ? -2.758 -4.576 7.198 1.00 84.56 172 LEU A O 1
ATOM 1291 N N . ALA A 1 173 ? -1.273 -5.486 5.770 1.00 83.44 173 ALA A N 1
ATOM 1292 C CA . ALA A 1 173 ? -1.846 -6.831 5.784 1.00 83.44 173 ALA A CA 1
ATOM 1293 C C . ALA A 1 173 ? -1.839 -7.435 7.192 1.00 83.44 173 ALA A C 1
ATOM 1295 O O . ALA A 1 173 ? -2.836 -8.010 7.623 1.00 83.44 173 ALA A O 1
ATOM 1296 N N . SER A 1 174 ? -0.749 -7.261 7.939 1.00 84.50 174 SER A N 1
ATOM 1297 C CA . SER A 1 174 ? -0.627 -7.792 9.297 1.00 84.50 174 SER A CA 1
ATOM 1298 C C . SER A 1 174 ? -1.435 -7.038 10.346 1.00 84.50 174 SER A C 1
ATOM 1300 O O . SER A 1 174 ? -1.923 -7.661 11.285 1.00 84.50 174 SER A O 1
ATOM 1302 N N . SER A 1 175 ? -1.615 -5.728 10.184 1.00 85.75 175 SER A N 1
ATOM 1303 C CA . SER A 1 175 ? -2.416 -4.904 11.093 1.00 85.75 175 SER A CA 1
ATOM 1304 C C . SER A 1 175 ? -3.918 -5.092 10.884 1.00 85.75 175 SER A C 1
ATOM 1306 O O . SER A 1 175 ? -4.654 -5.381 11.829 1.00 85.75 175 SER A O 1
ATOM 1308 N N . LEU A 1 176 ? -4.384 -4.982 9.636 1.00 84.25 176 LEU A N 1
ATOM 1309 C CA . LEU A 1 176 ? -5.814 -4.998 9.317 1.00 84.25 176 LEU A CA 1
ATOM 1310 C C . LEU A 1 176 ? -6.340 -6.389 8.964 1.00 84.25 176 LEU A C 1
ATOM 1312 O O . LEU A 1 176 ? -7.495 -6.690 9.261 1.00 84.25 176 LEU A O 1
ATOM 1316 N N . GLY A 1 177 ? -5.520 -7.250 8.357 1.00 84.62 177 GLY A N 1
ATOM 1317 C CA . GLY A 1 177 ? -5.932 -8.580 7.897 1.00 84.62 177 GLY A CA 1
ATOM 1318 C C . GLY A 1 177 ? -6.561 -9.440 8.999 1.00 84.62 177 GLY A C 1
ATOM 1319 O O . GLY A 1 177 ? -7.702 -9.874 8.831 1.00 84.62 177 GLY A O 1
ATOM 1320 N N . PRO A 1 178 ? -5.900 -9.641 10.156 1.00 83.94 178 PRO A N 1
ATOM 1321 C CA . PRO A 1 178 ? -6.459 -10.414 11.266 1.00 83.94 178 PRO A CA 1
ATOM 1322 C C . PRO A 1 178 ? -7.776 -9.829 11.783 1.00 83.94 178 PRO A C 1
ATOM 1324 O O . PRO A 1 178 ? -8.722 -10.566 12.056 1.00 83.94 178 PRO A O 1
ATOM 1327 N N . LEU A 1 179 ? -7.863 -8.500 11.882 1.00 85.88 179 LEU A N 1
ATOM 1328 C CA . LEU A 1 179 ? -9.056 -7.816 12.374 1.00 85.88 179 LEU A CA 1
ATOM 1329 C C . LEU A 1 179 ? -10.242 -7.985 11.412 1.00 85.88 179 LEU A C 1
ATOM 1331 O O . LEU A 1 179 ? -11.356 -8.274 11.852 1.00 85.88 179 LEU A O 1
ATOM 1335 N N . LEU A 1 180 ? -9.996 -7.865 10.104 1.00 83.88 180 LEU A N 1
ATOM 1336 C CA . LEU A 1 180 ? -10.994 -8.096 9.060 1.00 83.88 180 LEU A CA 1
ATOM 1337 C C . LEU A 1 180 ? -11.483 -9.545 9.064 1.00 83.88 180 LEU A C 1
ATOM 1339 O O . LEU A 1 180 ? -12.691 -9.769 9.054 1.00 83.88 180 LEU A O 1
ATOM 1343 N N . VAL A 1 181 ? -10.576 -10.522 9.150 1.00 84.81 181 VAL A N 1
ATOM 1344 C CA . VAL A 1 181 ? -10.932 -11.952 9.206 1.00 84.81 181 VAL A CA 1
ATOM 1345 C C . VAL A 1 181 ? -11.811 -12.251 10.422 1.00 84.81 181 VAL A C 1
ATOM 1347 O O . VAL A 1 181 ? -12.871 -12.863 10.284 1.00 84.81 181 VAL A O 1
ATOM 1350 N N . LEU A 1 182 ? -11.433 -11.760 11.606 1.00 85.50 182 LEU A N 1
ATOM 1351 C CA . LEU A 1 182 ? -12.239 -11.925 12.820 1.00 85.50 182 LEU A CA 1
ATOM 1352 C C . LEU A 1 182 ? -13.620 -11.275 12.688 1.00 85.50 182 LEU A C 1
ATOM 1354 O O . LEU A 1 182 ? -14.612 -11.838 13.159 1.00 85.50 182 LEU A O 1
ATOM 1358 N N . ARG A 1 183 ? -13.704 -10.113 12.030 1.00 84.81 183 ARG A N 1
ATOM 1359 C CA . ARG A 1 183 ? -14.971 -9.408 11.820 1.00 84.81 183 ARG A CA 1
ATOM 1360 C C . ARG A 1 183 ? -15.881 -10.130 10.829 1.00 84.81 183 ARG A C 1
ATOM 1362 O O . ARG A 1 183 ? -17.079 -10.217 11.084 1.00 84.81 183 ARG A O 1
ATOM 1369 N N . VAL A 1 184 ? -15.327 -10.688 9.753 1.00 85.25 184 VAL A N 1
ATOM 1370 C CA . VAL A 1 184 ? -16.064 -11.529 8.792 1.00 85.25 184 VAL A CA 1
ATOM 1371 C C . VAL A 1 184 ? -16.604 -12.784 9.480 1.00 85.25 184 VAL A C 1
ATOM 1373 O O . VAL A 1 184 ? -17.761 -13.143 9.277 1.00 85.25 184 VAL A O 1
ATOM 1376 N N . TRP A 1 185 ? -15.827 -13.392 10.378 1.00 85.56 185 TRP A N 1
ATOM 1377 C CA . TRP A 1 185 ? -16.264 -14.517 11.214 1.00 85.56 185 TRP A CA 1
ATOM 1378 C C . TRP A 1 185 ? -17.150 -14.129 12.405 1.00 85.56 185 TRP A C 1
ATOM 1380 O O . TRP A 1 185 ? -17.378 -14.956 13.293 1.00 85.56 185 TRP A O 1
ATOM 1390 N N . GLN A 1 186 ? -17.653 -12.889 12.441 1.00 82.25 186 GLN A N 1
ATOM 1391 C CA . GLN A 1 186 ? -18.568 -12.379 13.470 1.00 82.25 186 GLN A CA 1
ATOM 1392 C C . GLN A 1 186 ? -18.035 -12.561 14.902 1.00 82.25 186 GLN A C 1
ATOM 1394 O O . GLN A 1 186 ? -18.800 -12.678 15.861 1.00 82.25 186 GLN A O 1
ATOM 1399 N N . GLN A 1 187 ? -16.711 -12.599 15.072 1.00 82.69 187 GLN A N 1
ATOM 1400 C CA . GLN A 1 187 ? -16.107 -12.772 16.385 1.00 82.69 187 GLN A CA 1
ATOM 1401 C C . GLN A 1 187 ? -16.128 -11.444 17.158 1.00 82.69 187 GLN A C 1
ATOM 1403 O O . GLN A 1 187 ? -15.847 -10.385 16.585 1.00 82.69 187 GLN A O 1
ATOM 1408 N N . PRO A 1 188 ? -16.433 -11.463 18.469 1.00 80.31 188 PRO A N 1
ATOM 1409 C CA . PRO A 1 188 ? -16.391 -10.257 19.278 1.00 80.31 188 PRO A CA 1
ATOM 1410 C C . PRO A 1 188 ? -14.936 -9.829 19.492 1.00 80.31 188 PRO A C 1
ATOM 1412 O O . PRO A 1 188 ? -14.125 -10.591 20.023 1.00 80.31 188 PRO A O 1
ATOM 1415 N N . VAL A 1 189 ? -14.619 -8.594 19.104 1.00 83.31 189 VAL A N 1
ATOM 1416 C CA . VAL A 1 189 ? -13.322 -7.951 19.345 1.00 83.31 189 VAL A CA 1
ATOM 1417 C C . VAL A 1 189 ? -13.588 -6.618 20.035 1.00 83.31 189 VAL A C 1
ATOM 1419 O O . VAL A 1 189 ? -14.330 -5.784 19.518 1.00 83.31 189 VAL A O 1
ATOM 1422 N N . GLY A 1 190 ? -13.021 -6.425 21.226 1.00 84.50 190 GLY A N 1
ATOM 1423 C CA . GLY A 1 190 ? -13.107 -5.145 21.929 1.00 84.50 190 GLY A CA 1
ATOM 1424 C C . GLY A 1 190 ? -12.183 -4.101 21.299 1.00 84.50 190 GLY A C 1
ATOM 1425 O O . GLY A 1 190 ? -11.091 -4.440 20.852 1.00 84.50 190 GLY A O 1
ATOM 1426 N N . VAL A 1 191 ? -12.578 -2.825 21.336 1.00 85.25 191 VAL A N 1
ATOM 1427 C CA . VAL A 1 191 ? -11.762 -1.688 20.859 1.00 85.25 191 VAL A CA 1
ATOM 1428 C C . VAL A 1 191 ? -10.314 -1.706 21.387 1.00 85.25 191 VAL A C 1
ATOM 1430 O O . VAL A 1 191 ? -9.402 -1.614 20.568 1.00 85.25 191 VAL A O 1
ATOM 1433 N N . PRO A 1 192 ? -10.043 -1.893 22.699 1.00 87.06 192 PRO A N 1
ATOM 1434 C CA . PRO A 1 192 ? -8.660 -1.909 23.187 1.00 87.06 192 PRO A CA 1
ATOM 1435 C C . PRO A 1 192 ? -7.857 -3.112 22.671 1.00 87.06 192 PRO A C 1
ATOM 1437 O O . PRO A 1 192 ? -6.655 -2.995 22.456 1.00 87.06 192 PRO A O 1
ATOM 1440 N N . VAL A 1 193 ? -8.514 -4.251 22.423 1.00 87.31 193 VAL A N 1
ATOM 1441 C CA . VAL A 1 193 ? -7.869 -5.438 21.842 1.00 87.31 193 VAL A CA 1
ATOM 1442 C C . VAL A 1 193 ? -7.529 -5.187 20.379 1.00 87.31 193 VAL A C 1
ATOM 1444 O O . VAL A 1 193 ? -6.415 -5.482 19.967 1.00 87.31 193 VAL A O 1
ATOM 1447 N N . ALA A 1 194 ? -8.449 -4.599 19.610 1.00 86.88 194 ALA A N 1
ATOM 1448 C CA . ALA A 1 194 ? -8.214 -4.259 18.210 1.00 86.88 194 ALA A CA 1
ATOM 1449 C C . ALA A 1 194 ? -7.010 -3.317 18.055 1.00 86.88 194 ALA A C 1
ATOM 1451 O O . ALA A 1 194 ? -6.123 -3.580 17.248 1.00 86.88 194 ALA A O 1
ATOM 1452 N N . ILE A 1 195 ? -6.929 -2.275 18.888 1.00 89.06 195 ILE A N 1
ATOM 1453 C CA . ILE A 1 195 ? -5.792 -1.346 18.896 1.00 89.06 195 ILE A CA 1
ATOM 1454 C C . ILE A 1 195 ? -4.493 -2.082 19.260 1.00 89.06 195 ILE A C 1
ATOM 1456 O O . ILE A 1 195 ? -3.487 -1.933 18.568 1.00 89.06 195 ILE A O 1
ATOM 1460 N N . ALA A 1 196 ? -4.510 -2.923 20.299 1.00 89.00 196 ALA A N 1
ATOM 1461 C CA . ALA A 1 196 ? -3.338 -3.704 20.693 1.00 89.00 196 ALA A CA 1
ATOM 1462 C C . ALA A 1 196 ? -2.865 -4.653 19.579 1.00 89.00 196 ALA A C 1
ATOM 1464 O O . ALA A 1 196 ? -1.666 -4.741 19.327 1.00 89.00 196 ALA A O 1
ATOM 1465 N N . MET A 1 197 ? -3.787 -5.319 18.876 1.00 89.25 197 MET A N 1
ATOM 1466 C CA . MET A 1 197 ? -3.462 -6.170 17.727 1.00 89.25 197 MET A CA 1
ATOM 1467 C C . MET A 1 197 ? -2.732 -5.383 16.637 1.00 89.25 197 MET A C 1
ATOM 1469 O O . MET A 1 197 ? -1.696 -5.842 16.165 1.00 89.25 197 MET A O 1
ATOM 1473 N N . MET A 1 198 ? -3.236 -4.193 16.286 1.00 89.56 198 MET A N 1
ATOM 1474 C CA . MET A 1 198 ? -2.654 -3.344 15.242 1.00 89.56 198 MET A CA 1
ATOM 1475 C C . MET A 1 198 ? -1.243 -2.858 15.589 1.00 89.56 198 MET A C 1
ATOM 1477 O O . MET A 1 198 ? -0.370 -2.850 14.725 1.00 89.56 198 MET A O 1
ATOM 1481 N N . PHE A 1 199 ? -0.999 -2.452 16.839 1.00 91.31 199 PHE A N 1
ATOM 1482 C CA . PHE A 1 199 ? 0.327 -1.989 17.260 1.00 91.31 199 PHE A CA 1
ATOM 1483 C C . PHE A 1 199 ? 1.330 -3.138 17.380 1.00 91.31 199 PHE A C 1
ATOM 1485 O O . PHE A 1 199 ? 2.464 -3.015 16.917 1.00 91.31 199 PHE A O 1
ATOM 1492 N N . VAL A 1 200 ? 0.917 -4.266 17.969 1.00 90.44 200 VAL A N 1
ATOM 1493 C CA . VAL A 1 200 ? 1.789 -5.435 18.146 1.00 90.44 200 VAL A CA 1
ATOM 1494 C C . VAL A 1 200 ? 2.170 -6.041 16.796 1.00 90.44 200 VAL A C 1
ATOM 1496 O O . VAL A 1 200 ? 3.324 -6.430 16.622 1.00 90.44 200 VAL A O 1
ATOM 1499 N N . SER A 1 201 ? 1.263 -6.081 15.817 1.00 88.06 201 SER A N 1
ATOM 1500 C CA . SER A 1 201 ? 1.583 -6.599 14.483 1.00 88.06 201 SER A CA 1
ATOM 1501 C C . SER A 1 201 ? 2.601 -5.726 13.747 1.00 88.06 201 SER A C 1
ATOM 1503 O O . SER A 1 201 ? 3.559 -6.261 13.197 1.00 88.06 201 SER A O 1
ATOM 1505 N N . ILE A 1 202 ? 2.441 -4.395 13.780 1.00 87.62 202 ILE A N 1
ATOM 1506 C CA . ILE A 1 202 ? 3.361 -3.447 13.129 1.00 87.62 202 ILE A CA 1
ATOM 1507 C C . ILE A 1 202 ? 4.740 -3.503 13.790 1.00 87.62 202 ILE A C 1
ATOM 1509 O O . ILE A 1 202 ? 5.749 -3.590 13.093 1.00 87.62 202 ILE A O 1
ATOM 1513 N N . ALA A 1 203 ? 4.792 -3.510 15.125 1.00 88.50 203 ALA A N 1
ATOM 1514 C CA . ALA A 1 203 ? 6.047 -3.656 15.858 1.00 88.50 203 ALA A CA 1
ATOM 1515 C C . ALA A 1 203 ? 6.746 -4.979 15.509 1.00 88.50 203 ALA A C 1
ATOM 1517 O O . ALA A 1 203 ? 7.948 -4.996 15.257 1.00 88.50 203 ALA A O 1
ATOM 1518 N N . THR A 1 204 ? 5.984 -6.075 15.428 1.00 86.44 204 THR A N 1
ATOM 1519 C CA . THR A 1 204 ? 6.516 -7.387 15.034 1.00 86.44 204 THR A CA 1
ATOM 1520 C C . THR A 1 204 ? 7.072 -7.361 13.612 1.00 86.44 204 THR A C 1
ATOM 1522 O O . THR A 1 204 ? 8.174 -7.855 13.392 1.00 86.44 204 THR A O 1
ATOM 1525 N N . ALA A 1 205 ? 6.356 -6.755 12.660 1.00 84.12 205 ALA A N 1
ATOM 1526 C CA . ALA A 1 205 ? 6.820 -6.621 11.281 1.00 84.12 205 ALA A CA 1
ATOM 1527 C C . ALA A 1 205 ? 8.120 -5.804 11.195 1.00 84.12 205 ALA A C 1
ATOM 1529 O O . ALA A 1 205 ? 9.044 -6.201 10.494 1.00 84.12 205 ALA A O 1
ATOM 1530 N N . PHE A 1 206 ? 8.228 -4.708 11.954 1.00 83.25 206 PHE A N 1
ATOM 1531 C CA . PHE A 1 206 ? 9.437 -3.882 11.997 1.00 83.25 206 PHE A CA 1
ATOM 1532 C C . PHE A 1 206 ? 10.641 -4.635 12.584 1.00 83.25 206 PHE A C 1
ATOM 1534 O O . PHE A 1 206 ? 11.721 -4.631 11.999 1.00 83.25 206 PHE A O 1
ATOM 1541 N N . ILE A 1 207 ? 10.445 -5.346 13.701 1.00 84.25 207 ILE A N 1
ATOM 1542 C CA . ILE A 1 207 ? 11.485 -6.194 14.306 1.00 84.25 207 ILE A CA 1
ATOM 1543 C C . ILE A 1 207 ? 11.928 -7.286 13.322 1.00 84.25 207 ILE A C 1
ATOM 1545 O O . ILE A 1 207 ? 13.112 -7.601 13.243 1.00 84.25 207 ILE A O 1
ATOM 1549 N N . TRP A 1 208 ? 10.998 -7.849 12.548 1.00 81.62 208 TRP A N 1
ATOM 1550 C CA . TRP A 1 208 ? 11.309 -8.894 11.573 1.00 81.62 208 TRP A CA 1
ATOM 1551 C C . TRP A 1 208 ? 12.204 -8.404 10.428 1.00 81.62 208 TRP A C 1
ATOM 1553 O O . TRP A 1 208 ? 13.126 -9.121 10.031 1.00 81.62 208 TRP A O 1
ATOM 1563 N N . VAL A 1 209 ? 11.969 -7.177 9.945 1.00 76.19 209 VAL A N 1
ATOM 1564 C CA . VAL A 1 209 ? 12.833 -6.523 8.947 1.00 76.19 209 VAL A CA 1
ATOM 1565 C C . VAL A 1 209 ? 14.233 -6.295 9.509 1.00 76.19 209 VAL A C 1
ATOM 1567 O O . VAL A 1 209 ? 15.214 -6.642 8.855 1.00 76.19 209 VAL A O 1
ATOM 1570 N N . GLU A 1 210 ? 14.340 -5.769 10.732 1.00 77.94 210 GLU A N 1
ATOM 1571 C CA . GLU A 1 210 ? 15.639 -5.482 11.361 1.00 77.94 210 GLU A CA 1
ATOM 1572 C C . GLU A 1 210 ? 16.476 -6.755 11.561 1.00 77.94 210 GLU A C 1
ATOM 1574 O O . GLU A 1 210 ? 17.694 -6.756 11.390 1.00 77.94 210 GLU A O 1
ATOM 1579 N N . LEU A 1 211 ? 15.817 -7.881 11.849 1.00 75.25 211 LEU A N 1
ATOM 1580 C CA . LEU A 1 211 ? 16.477 -9.179 11.986 1.00 75.25 211 LEU A CA 1
ATOM 1581 C C . LEU A 1 211 ? 16.938 -9.781 10.644 1.00 75.25 211 LEU A C 1
ATOM 1583 O O . LEU A 1 211 ? 17.628 -10.799 10.656 1.00 75.25 211 LEU A O 1
ATOM 1587 N N . LYS A 1 212 ? 16.601 -9.172 9.496 1.00 69.38 212 LYS A N 1
ATOM 1588 C CA . LYS A 1 212 ? 16.908 -9.659 8.136 1.00 69.38 212 LYS A CA 1
ATOM 1589 C C . LYS A 1 212 ? 16.343 -11.054 7.822 1.00 69.38 212 LYS A C 1
ATOM 1591 O O . LYS A 1 212 ? 16.890 -11.773 6.991 1.00 69.38 212 LYS A O 1
ATOM 1596 N N . LEU A 1 213 ? 15.235 -11.453 8.459 1.00 62.84 213 LEU A N 1
ATOM 1597 C CA . LEU A 1 213 ? 14.538 -12.718 8.151 1.00 62.84 213 LEU A CA 1
ATOM 1598 C C . LEU A 1 213 ? 13.524 -12.595 6.995 1.00 62.84 213 LEU A C 1
ATOM 1600 O O . LEU A 1 213 ? 12.902 -13.593 6.613 1.00 62.84 213 LEU A O 1
ATOM 1604 N N . SER A 1 214 ? 13.374 -11.397 6.426 1.00 59.78 214 SER A N 1
ATOM 1605 C CA . SER A 1 214 ? 12.476 -11.094 5.305 1.00 59.78 214 SER A CA 1
ATOM 1606 C C . SER A 1 214 ? 12.719 -11.951 4.057 1.00 59.78 214 SER A C 1
ATOM 1608 O O . SER A 1 214 ? 11.774 -12.247 3.329 1.00 59.78 214 SER A O 1
ATOM 1610 N N . ASP A 1 215 ? 13.956 -12.414 3.840 1.00 57.59 215 ASP A N 1
ATOM 1611 C CA . ASP A 1 215 ? 14.323 -13.238 2.678 1.00 57.59 215 ASP A CA 1
ATOM 1612 C C . ASP A 1 215 ? 13.733 -14.660 2.731 1.00 57.59 215 ASP A C 1
ATOM 1614 O O . ASP A 1 215 ? 13.554 -15.306 1.697 1.00 57.59 215 ASP A O 1
ATOM 1618 N N . ALA A 1 216 ? 13.406 -15.163 3.928 1.00 55.00 216 ALA A N 1
ATOM 1619 C CA . ALA A 1 216 ? 12.870 -16.512 4.117 1.00 55.00 216 ALA A CA 1
ATOM 1620 C C . ALA A 1 216 ? 11.342 -16.528 4.276 1.00 55.00 216 ALA A C 1
ATOM 1622 O O . ALA A 1 216 ? 10.669 -17.404 3.726 1.00 55.00 216 ALA A O 1
ATOM 1623 N N . VAL A 1 217 ? 10.790 -15.577 5.035 1.00 60.56 217 VAL A N 1
ATOM 1624 C CA . VAL A 1 217 ? 9.351 -15.462 5.302 1.00 60.56 217 VAL A CA 1
ATOM 1625 C C . VAL A 1 217 ? 8.961 -13.992 5.254 1.00 60.56 217 VAL A C 1
ATOM 1627 O O . VAL A 1 217 ? 9.494 -13.185 6.014 1.00 60.56 217 VAL A O 1
ATOM 1630 N N . ASN A 1 218 ? 8.000 -13.673 4.383 1.00 68.50 218 ASN A N 1
ATOM 1631 C CA . ASN A 1 218 ? 7.431 -12.335 4.258 1.00 68.50 218 ASN A CA 1
ATOM 1632 C C . ASN A 1 218 ? 6.909 -11.843 5.619 1.00 68.50 218 ASN A C 1
ATOM 1634 O O . ASN A 1 218 ? 6.256 -12.592 6.352 1.00 68.50 218 ASN A O 1
ATOM 1638 N N . GLU A 1 219 ? 7.160 -10.575 5.932 1.00 76.25 219 GLU A N 1
ATOM 1639 C CA . GLU A 1 219 ? 6.916 -9.970 7.246 1.00 76.25 219 GLU A CA 1
ATOM 1640 C C . GLU A 1 219 ? 5.428 -9.922 7.618 1.00 76.25 219 GLU A C 1
ATOM 1642 O O . GLU A 1 219 ? 5.080 -9.784 8.793 1.00 76.25 219 GLU A O 1
ATOM 1647 N N . ALA A 1 220 ? 4.532 -10.095 6.640 1.00 74.75 220 ALA A N 1
ATOM 1648 C CA . ALA A 1 220 ? 3.098 -10.194 6.873 1.00 74.75 220 ALA A CA 1
ATOM 1649 C C . ALA A 1 220 ? 2.745 -11.388 7.773 1.00 74.75 220 ALA A C 1
ATOM 1651 O O . ALA A 1 220 ? 1.924 -11.252 8.677 1.00 74.75 220 ALA A O 1
ATOM 1652 N N . LEU A 1 221 ? 3.367 -12.553 7.565 1.00 79.50 221 LEU A N 1
ATOM 1653 C CA . LEU A 1 221 ? 3.032 -13.784 8.288 1.00 79.50 221 LEU A CA 1
ATOM 1654 C C . LEU A 1 221 ? 3.310 -13.701 9.803 1.00 79.50 221 LEU A C 1
ATOM 1656 O O . LEU A 1 221 ? 2.383 -13.967 10.576 1.00 79.50 221 LEU A O 1
ATOM 1660 N N . PRO A 1 222 ? 4.515 -13.310 10.271 1.00 80.81 222 PRO A N 1
ATOM 1661 C CA . PRO A 1 222 ? 4.772 -13.143 11.700 1.00 80.81 222 PRO A CA 1
ATOM 1662 C C . PRO A 1 222 ? 3.926 -12.016 12.305 1.00 80.81 222 PRO A C 1
ATOM 1664 O O . PRO A 1 222 ? 3.430 -12.166 13.421 1.00 80.81 222 PRO A O 1
ATOM 1667 N N . GLY A 1 223 ? 3.674 -10.930 11.564 1.00 82.50 223 GLY A N 1
ATOM 1668 C CA . GLY A 1 223 ? 2.789 -9.857 12.022 1.00 82.50 223 GLY A CA 1
ATOM 1669 C C . GLY A 1 223 ? 1.342 -10.329 12.241 1.00 82.50 223 GLY A C 1
ATOM 1670 O O . GLY A 1 223 ? 0.740 -10.025 13.272 1.00 82.50 223 GLY A O 1
ATOM 1671 N N . ILE A 1 224 ? 0.797 -11.129 11.316 1.00 83.81 224 ILE A N 1
ATOM 1672 C CA . ILE A 1 224 ? -0.539 -11.743 11.430 1.00 83.81 224 ILE A CA 1
ATOM 1673 C C . ILE A 1 224 ? -0.595 -12.698 12.624 1.00 83.81 224 ILE A C 1
ATOM 1675 O O . ILE A 1 224 ? -1.544 -12.657 13.411 1.00 83.81 224 ILE A O 1
ATOM 1679 N N . ALA A 1 225 ? 0.425 -13.544 12.789 1.00 84.88 225 ALA A N 1
ATOM 1680 C CA . ALA A 1 225 ? 0.505 -14.483 13.903 1.00 84.88 225 ALA A CA 1
ATOM 1681 C C . ALA A 1 225 ? 0.552 -13.760 15.261 1.00 84.88 225 ALA A C 1
ATOM 1683 O O . ALA A 1 225 ? -0.123 -14.173 16.209 1.00 84.88 225 ALA A O 1
ATOM 1684 N N . ALA A 1 226 ? 1.285 -12.648 15.352 1.00 85.94 226 ALA A N 1
ATOM 1685 C CA . ALA A 1 226 ? 1.360 -11.832 16.559 1.00 85.94 226 ALA A CA 1
ATOM 1686 C C . ALA A 1 226 ? 0.003 -11.203 16.912 1.00 85.94 226 ALA A C 1
ATOM 1688 O O . ALA A 1 226 ? -0.460 -11.336 18.047 1.00 85.94 226 ALA A O 1
ATOM 1689 N N . ALA A 1 227 ? -0.694 -10.611 15.937 1.00 84.25 227 ALA A N 1
ATOM 1690 C CA . ALA A 1 227 ? -2.048 -10.087 16.136 1.00 84.25 227 ALA A CA 1
ATOM 1691 C C . ALA A 1 227 ? -3.034 -11.174 16.597 1.00 84.25 227 ALA A C 1
ATOM 1693 O O . ALA A 1 227 ? -3.798 -10.968 17.543 1.00 84.25 227 ALA A O 1
ATOM 1694 N N . MET A 1 228 ? -2.996 -12.358 15.980 1.00 84.50 228 MET A N 1
ATOM 1695 C CA . MET A 1 228 ? -3.843 -13.485 16.385 1.00 84.50 228 MET A CA 1
ATOM 1696 C C . MET A 1 228 ? -3.521 -13.974 17.802 1.00 84.50 228 MET A C 1
ATOM 1698 O O . MET A 1 228 ? -4.431 -14.312 18.558 1.00 84.50 228 MET A O 1
ATOM 1702 N N . THR A 1 229 ? -2.250 -13.953 18.203 1.00 86.00 229 THR A N 1
ATOM 1703 C CA . THR A 1 229 ? -1.831 -14.312 19.566 1.00 86.00 229 THR A CA 1
ATOM 1704 C C . THR A 1 229 ? -2.398 -13.334 20.595 1.00 86.00 229 THR A C 1
ATOM 1706 O O . THR A 1 229 ? -2.969 -13.762 21.599 1.00 86.00 229 THR A O 1
ATOM 1709 N N . VAL A 1 230 ? -2.339 -12.026 20.320 1.00 87.12 230 VAL A N 1
ATOM 1710 C CA . VAL A 1 230 ? -2.960 -10.989 21.168 1.00 87.12 230 VAL A CA 1
ATOM 1711 C C . VAL A 1 230 ? -4.465 -11.226 21.307 1.00 87.12 230 VAL A C 1
ATOM 1713 O O . VAL A 1 230 ? -5.005 -11.164 22.415 1.00 87.12 230 VAL A O 1
ATOM 1716 N N . TYR A 1 231 ? -5.144 -11.565 20.208 1.00 86.88 231 TYR A N 1
ATOM 1717 C CA . TYR A 1 231 ? -6.567 -11.895 20.238 1.00 86.88 231 TYR A CA 1
ATOM 1718 C C . TYR A 1 231 ? -6.863 -13.119 21.121 1.00 86.88 231 TYR A C 1
ATOM 1720 O O . TYR A 1 231 ? -7.739 -13.050 21.989 1.00 86.88 231 TYR A O 1
ATOM 1728 N N . LEU A 1 232 ? -6.118 -14.216 20.959 1.00 86.44 232 LEU A N 1
ATOM 1729 C CA . LEU A 1 232 ? -6.298 -15.439 21.751 1.00 86.44 232 LEU A CA 1
ATOM 1730 C C . LEU A 1 232 ? -6.092 -15.186 23.248 1.00 86.44 232 LEU A C 1
ATOM 1732 O O . LEU A 1 232 ? -6.934 -15.585 24.055 1.00 86.44 232 LEU A O 1
ATOM 1736 N N . ILE A 1 233 ? -5.034 -14.457 23.611 1.00 87.00 233 ILE A N 1
ATOM 1737 C CA . ILE A 1 233 ? -4.766 -14.052 24.996 1.00 87.00 233 ILE A CA 1
ATOM 1738 C C . ILE A 1 233 ? -5.952 -13.249 25.542 1.00 87.00 233 ILE A C 1
ATOM 1740 O O . ILE A 1 233 ? -6.495 -13.572 26.600 1.00 87.00 233 ILE A O 1
ATOM 1744 N N . SER A 1 234 ? -6.431 -12.253 24.792 1.00 85.12 234 SER A N 1
ATOM 1745 C CA . SER A 1 234 ? -7.564 -11.424 25.217 1.00 85.12 234 SER A CA 1
ATOM 1746 C C . SER A 1 234 ? -8.848 -12.228 25.449 1.00 85.12 234 SER A C 1
ATOM 1748 O O . SER A 1 234 ? -9.627 -11.901 26.348 1.00 85.12 234 SER A O 1
ATOM 1750 N N . ARG A 1 235 ? -9.064 -13.305 24.681 1.00 81.69 235 ARG A N 1
ATOM 1751 C CA . ARG A 1 235 ? -10.230 -14.185 24.809 1.00 81.69 235 ARG A CA 1
ATOM 1752 C C . ARG A 1 235 ? -10.156 -15.028 26.077 1.00 81.69 235 ARG A C 1
ATOM 1754 O O . ARG A 1 235 ? -11.172 -15.161 26.756 1.00 81.69 235 ARG A O 1
ATOM 1761 N N . VAL A 1 236 ? -8.969 -15.527 26.427 1.00 81.19 236 VAL A N 1
ATOM 1762 C CA . VAL A 1 236 ? -8.735 -16.253 27.687 1.00 81.19 236 VAL A CA 1
ATOM 1763 C C . VAL A 1 236 ? -9.025 -15.345 28.887 1.00 81.19 236 VAL A C 1
ATOM 1765 O O . VAL A 1 236 ? -9.806 -15.718 29.760 1.00 81.19 236 VAL A O 1
ATOM 1768 N N . PHE A 1 237 ? -8.508 -14.112 28.887 1.00 75.25 237 PHE A N 1
ATOM 1769 C CA . PHE A 1 237 ? -8.755 -13.152 29.974 1.00 75.25 237 PHE A CA 1
ATOM 1770 C C . PHE A 1 237 ? -10.205 -12.637 30.022 1.00 75.25 237 PHE A C 1
ATOM 1772 O O . PHE A 1 237 ? -10.769 -12.462 31.102 1.00 75.25 237 PHE A O 1
ATOM 1779 N N . SER A 1 238 ? -10.854 -12.435 28.871 1.00 63.75 238 SER A N 1
ATOM 1780 C CA . SER A 1 238 ? -12.248 -11.964 28.810 1.00 63.75 238 SER A CA 1
ATOM 1781 C C . SER A 1 238 ? -13.263 -13.049 29.177 1.00 63.75 238 SER A C 1
ATOM 1783 O O . SER A 1 238 ? -14.346 -12.731 29.673 1.00 63.75 238 SER A O 1
ATOM 1785 N N . SER A 1 239 ? -12.922 -14.329 28.993 1.00 54.25 239 SER A N 1
ATOM 1786 C CA . SER A 1 239 ? -13.755 -15.451 29.442 1.00 54.25 239 SER A CA 1
ATOM 1787 C C . SER A 1 239 ? -13.885 -15.503 30.970 1.00 54.25 239 SER A C 1
ATOM 1789 O O . SER A 1 239 ? -14.924 -15.925 31.467 1.00 54.25 239 SER A O 1
ATOM 1791 N N . GLY A 1 240 ? -12.893 -14.997 31.715 1.00 47.56 240 GLY A N 1
ATOM 1792 C CA .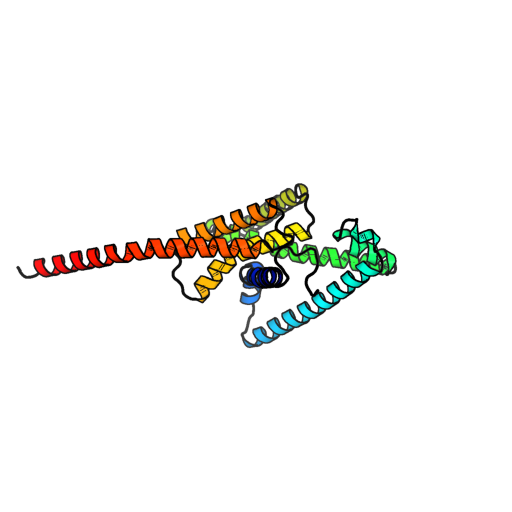 GLY A 1 240 ? -12.963 -14.863 33.176 1.00 47.56 240 GLY A CA 1
ATOM 1793 C C . GLY A 1 240 ? -13.890 -13.741 33.664 1.00 47.56 240 GLY A C 1
ATOM 1794 O O . GLY A 1 240 ? -14.373 -13.788 34.790 1.00 47.56 240 GLY A O 1
ATOM 1795 N N . ARG A 1 241 ? -14.199 -12.742 32.822 1.00 44.03 241 ARG A N 1
ATOM 1796 C CA . ARG A 1 241 ? -15.047 -11.597 33.206 1.00 44.03 241 ARG A CA 1
ATOM 1797 C C . ARG A 1 241 ? -16.546 -11.871 33.049 1.00 44.03 241 ARG A C 1
ATOM 1799 O O . ARG A 1 241 ? -17.345 -11.251 33.743 1.00 44.03 241 ARG A O 1
ATOM 1806 N N . LYS A 1 242 ? -16.935 -12.827 32.193 1.00 42.75 242 LYS A N 1
ATOM 1807 C CA . LYS A 1 242 ? -18.344 -13.233 32.039 1.00 42.75 242 LYS A CA 1
ATOM 1808 C C . LYS A 1 242 ? -18.917 -13.917 33.287 1.00 42.75 242 LYS A C 1
ATOM 1810 O O . LYS A 1 242 ? -20.116 -13.796 33.497 1.00 42.75 242 LYS A O 1
ATOM 1815 N N . ALA A 1 243 ? -18.095 -14.563 34.118 1.00 44.28 243 ALA A N 1
ATOM 1816 C CA . ALA A 1 243 ? -18.563 -15.174 35.365 1.00 44.28 243 ALA A CA 1
ATOM 1817 C C . ALA A 1 243 ? -19.067 -14.114 36.370 1.00 44.28 243 ALA A C 1
ATOM 1819 O O . ALA A 1 243 ? -20.190 -14.200 36.848 1.00 44.28 243 ALA A O 1
ATOM 1820 N N . ASN A 1 244 ? -18.310 -13.031 36.582 1.00 41.81 244 ASN A N 1
ATOM 1821 C CA . ASN A 1 244 ? -18.648 -12.041 37.615 1.00 41.81 244 ASN A CA 1
ATOM 1822 C C . ASN A 1 244 ? -19.818 -11.107 37.254 1.00 41.81 244 ASN A C 1
ATOM 1824 O O . ASN A 1 244 ? -20.484 -10.595 38.148 1.00 41.81 244 ASN A O 1
ATOM 1828 N N . THR A 1 245 ? -20.078 -10.840 35.970 1.00 48.88 245 THR A N 1
ATOM 1829 C CA . THR A 1 245 ? -21.189 -9.949 35.578 1.00 48.88 245 THR A CA 1
ATOM 1830 C C . THR A 1 245 ? -22.540 -10.664 35.590 1.00 48.88 245 THR A C 1
ATOM 1832 O O . THR A 1 245 ? -23.544 -10.031 35.902 1.00 48.88 245 THR A O 1
ATOM 1835 N N . VAL A 1 246 ? -22.583 -11.966 35.288 1.00 53.34 246 VAL A N 1
ATOM 1836 C CA . VAL A 1 246 ? -23.835 -12.738 35.337 1.00 53.34 246 VAL A CA 1
ATOM 1837 C C . VAL A 1 246 ? -24.268 -12.959 36.787 1.00 53.34 246 VAL A C 1
ATOM 1839 O O . VAL A 1 246 ? -25.436 -12.732 37.088 1.00 53.34 246 VAL A O 1
ATOM 1842 N N . ASP A 1 247 ? -23.333 -13.267 37.691 1.00 50.78 247 ASP A N 1
ATOM 1843 C CA . ASP A 1 247 ? -23.634 -13.407 39.123 1.00 50.78 247 ASP A CA 1
ATOM 1844 C C . ASP A 1 247 ? -24.059 -12.074 39.757 1.00 50.78 247 ASP A C 1
ATOM 1846 O O . ASP A 1 247 ? -25.052 -12.027 40.476 1.00 50.78 247 ASP A O 1
ATOM 1850 N N . PHE A 1 248 ? -23.404 -10.957 39.415 1.00 50.28 248 PHE A N 1
ATOM 1851 C CA . PHE A 1 248 ? -23.791 -9.638 39.933 1.00 50.28 248 PHE A CA 1
ATOM 1852 C C . PHE A 1 248 ? -25.178 -9.186 39.441 1.00 50.28 248 PHE A C 1
ATOM 1854 O O . PHE A 1 248 ? -25.964 -8.635 40.209 1.00 50.28 248 PHE A O 1
ATOM 1861 N N . VAL A 1 249 ? -25.519 -9.438 38.171 1.00 57.78 249 VAL A N 1
ATOM 1862 C CA . VAL A 1 249 ? -26.849 -9.109 37.623 1.00 57.78 249 VAL A CA 1
ATOM 1863 C C . VAL A 1 249 ? -27.929 -10.046 38.175 1.00 57.78 249 VAL A C 1
ATOM 1865 O O . VAL A 1 249 ? -29.038 -9.589 38.455 1.00 57.78 249 VAL A O 1
ATOM 1868 N N . ALA A 1 250 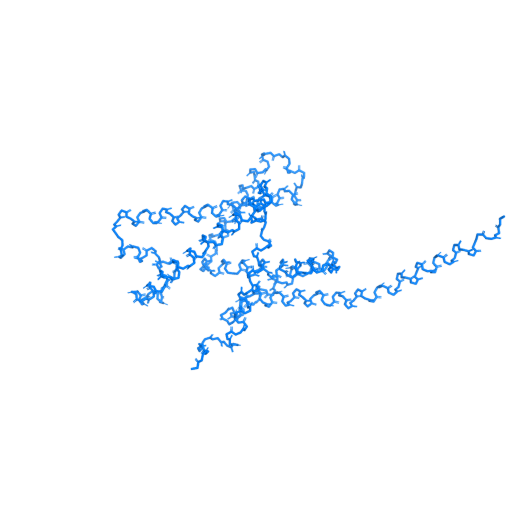? -27.616 -11.327 38.390 1.00 53.91 250 ALA A N 1
ATOM 1869 C CA . ALA A 1 250 ? -28.519 -12.268 39.048 1.00 53.91 250 ALA A CA 1
ATOM 1870 C C . ALA A 1 250 ? -28.777 -11.876 40.513 1.00 53.91 250 ALA A C 1
ATOM 1872 O O . ALA A 1 250 ? -29.924 -11.896 40.958 1.00 53.91 250 ALA A O 1
ATOM 1873 N N . GLU A 1 251 ? -27.750 -11.440 41.244 1.00 54.81 251 GLU A N 1
ATOM 1874 C CA . GLU A 1 251 ? -27.872 -11.037 42.647 1.00 54.81 251 GLU A CA 1
ATOM 1875 C C . GLU A 1 251 ? -28.658 -9.724 42.819 1.00 54.81 251 GLU A C 1
ATOM 1877 O O . GLU A 1 251 ? -29.511 -9.619 43.702 1.00 54.81 251 GLU A O 1
ATOM 1882 N N . VAL A 1 252 ? -28.466 -8.745 41.927 1.00 59.31 252 VAL A N 1
ATOM 1883 C CA . VAL A 1 252 ? -29.262 -7.499 41.906 1.00 59.31 252 VAL A CA 1
ATOM 1884 C C . VAL A 1 252 ? -30.717 -7.760 41.486 1.00 59.31 252 VAL A C 1
ATOM 1886 O O . VAL A 1 252 ? -31.645 -7.164 42.042 1.00 59.31 252 VAL A O 1
ATOM 1889 N N . GLY A 1 253 ? -30.938 -8.687 40.548 1.00 56.59 253 GLY A N 1
ATOM 1890 C CA . GLY A 1 253 ? -32.274 -9.117 40.130 1.00 56.59 253 GLY A CA 1
ATOM 1891 C C . GLY A 1 253 ? -33.049 -9.861 41.222 1.00 56.59 253 GLY A C 1
ATOM 1892 O O . GLY A 1 253 ? -34.267 -9.710 41.309 1.00 56.59 253 GLY A O 1
ATOM 1893 N N . ASN A 1 254 ? -32.362 -10.617 42.086 1.00 54.31 254 ASN A N 1
ATOM 1894 C CA . ASN A 1 254 ? -32.997 -11.351 43.184 1.00 54.31 254 ASN A CA 1
ATOM 1895 C C . ASN A 1 254 ? -33.363 -10.430 44.363 1.00 54.31 254 ASN A C 1
ATOM 1897 O O . ASN A 1 254 ? -34.473 -10.512 44.884 1.00 54.31 254 ASN A O 1
ATOM 1901 N N . ARG A 1 255 ? -32.505 -9.455 44.705 1.00 54.16 255 ARG A N 1
ATOM 1902 C CA . ARG A 1 255 ? -32.800 -8.454 45.754 1.00 54.16 255 ARG A CA 1
ATOM 1903 C C . ARG A 1 255 ? -33.979 -7.537 45.410 1.00 54.16 255 ARG A C 1
ATOM 1905 O O . ARG A 1 255 ? -34.705 -7.116 46.303 1.00 54.16 255 ARG A O 1
ATOM 1912 N N . SER A 1 256 ? -34.210 -7.259 44.125 1.00 54.88 256 SER A N 1
ATOM 1913 C CA . SER A 1 256 ? -35.375 -6.470 43.684 1.00 54.88 256 SER A CA 1
ATOM 1914 C C . SER A 1 256 ? -36.700 -7.243 43.744 1.00 54.88 256 SER A C 1
ATOM 1916 O O . SER A 1 256 ? -37.760 -6.627 43.709 1.00 54.88 256 SER A O 1
ATOM 1918 N N . ARG A 1 257 ? -36.665 -8.581 43.828 1.00 53.31 257 ARG A N 1
ATOM 1919 C CA . ARG A 1 257 ? -37.868 -9.422 43.949 1.00 53.31 257 ARG A CA 1
ATOM 1920 C C . ARG A 1 257 ? -38.305 -9.636 45.395 1.00 53.31 257 ARG A C 1
ATOM 1922 O O . ARG A 1 257 ? -39.500 -9.748 45.634 1.00 53.31 257 ARG A O 1
ATOM 1929 N N . GLU A 1 258 ? -37.371 -9.640 46.341 1.00 54.66 258 GLU A N 1
ATOM 1930 C CA . GLU A 1 258 ? -37.676 -9.799 47.771 1.00 54.66 258 GLU A CA 1
ATOM 1931 C C . GLU A 1 258 ? -38.188 -8.503 48.428 1.00 54.66 258 GLU A C 1
ATOM 1933 O O . GLU A 1 258 ? -38.957 -8.564 49.379 1.00 54.66 258 GLU A O 1
ATOM 1938 N N . GLY A 1 259 ? -37.840 -7.323 47.898 1.00 51.25 259 GLY A N 1
ATOM 1939 C CA . GLY A 1 259 ? -38.318 -6.031 48.420 1.00 51.25 259 GLY A CA 1
ATOM 1940 C C . GLY A 1 259 ? -39.691 -5.567 47.908 1.00 51.25 259 GLY A C 1
ATOM 1941 O O . GLY A 1 259 ? -40.127 -4.478 48.266 1.00 51.25 259 GLY A O 1
ATOM 1942 N N . GLY A 1 260 ? -40.353 -6.340 47.038 1.00 48.66 260 GLY A N 1
ATOM 1943 C CA . GLY A 1 260 ? -41.596 -5.948 46.352 1.00 48.66 260 GLY A CA 1
ATOM 1944 C C . GLY A 1 260 ? -42.886 -6.566 46.902 1.00 48.66 260 GLY A C 1
ATOM 1945 O O . GLY A 1 260 ? -43.938 -6.380 46.296 1.00 48.66 260 GLY A O 1
ATOM 1946 N N . THR A 1 261 ? -42.823 -7.326 47.998 1.00 49.03 261 THR A N 1
ATOM 1947 C CA . THR A 1 261 ? -43.972 -8.053 48.579 1.00 49.03 261 THR A CA 1
ATOM 1948 C C . THR A 1 261 ? -44.491 -7.480 49.902 1.00 49.03 261 THR A C 1
ATOM 1950 O O . THR A 1 261 ? -45.372 -8.082 50.509 1.00 49.03 261 THR A O 1
ATOM 1953 N N . GLU A 1 262 ? -44.002 -6.318 50.338 1.00 46.00 262 GLU A N 1
ATOM 1954 C CA . GLU A 1 262 ? -44.557 -5.573 51.476 1.00 46.00 262 GLU A CA 1
ATOM 1955 C C . GLU A 1 262 ? -45.055 -4.200 51.000 1.00 46.00 262 GLU A C 1
ATOM 1957 O O . GLU A 1 262 ? -44.330 -3.207 51.030 1.00 46.00 262 GLU A O 1
ATOM 1962 N N . GLY A 1 263 ? -46.291 -4.162 50.499 1.00 38.06 263 GLY A N 1
ATOM 1963 C CA . GLY A 1 263 ? -46.991 -2.949 50.073 1.00 38.06 263 GLY A CA 1
ATOM 1964 C C . GLY A 1 263 ? -48.485 -3.187 49.970 1.00 38.06 263 GLY A C 1
ATOM 1965 O O . GLY A 1 263 ? -48.862 -4.122 49.231 1.00 38.06 263 GLY A O 1
#

pLDDT: mean 78.1, std 13.63, range [35.75, 94.56]

Secondary structure (DSSP, 8-state):
--S-TT-TT-HHHHHHHHHHHGGGGTT-HHHHHHHHT---HHHHHHHHHHHHHHHHHHHHHHHHHHHHHHHH-GGGGSS-GGGHHHHHHHHHS-HHHHHHHHHHHHHHHHHHHHHHHHHHHHHIIIII-GGGTT-HHHHHHHHHHHHHHHHHHHHH--S-HHHHHHHHHHHHHHHHHHHHHHHHTT----HHHHHHHHHHHHHHHHHHHHTTGGGTS-THHHHHHHHHHHHHHHHHHHHTHHHHHHHHHHHHHHHHHHTTS--

Foldseek 3Di:
DPFDPQAPPGDVLAVVLVVLLVLLCVLDQLNVVVLVPDPDPVCNVVVVVVVVVVVVVVVVVVVVLLVVLCVPPVVCVVPAVVCSVLVVCVVPHDPVVSVVVVVVVVVVVVVVVLSNLLSVLQCCCCVVPVVRNPDPVSSVVSSVVSVVVVVVCVVVDPDDPVVVVLLVSLLSSLLCVLVVVCVVVVHDDDPVLSVVLSVQLNVQLVVCVVVVVCSNHRSNVRSNVRSVVSVVVVCVVVVVVVVVVVVVVVVVVVVVVVVPPPD